Protein AF-A0A2V1MZ78-F1 (afdb_monomer_lite)

Secondary structure (DSSP, 8-state):
---------------------B--------------SSHHHHHHHHHHHHHHHHHHHHHHHHHHTT--HHHHHHHHHHHHTTTTSHHHHHH--TT-BBS-BTTBEEEEEEEEE-TT--EEEEEEEEE--SSHHHHHHHHHHHHHH--SS-TTTTGGGSTTT-SSHHHHHHHHHTTTSS-TTHHHHHHHHHHHTTGGGGGS--PPPPP---------------------------EEEEEEEEEE-TT--EEESS---TT----SEEEGGGTBTSEEEEEEEEE-TT--EEEEEEETTEEEEEEGGGEEEE--

Organism: NCBI:txid2024736

Structure (mmCIF, N/CA/C/O backbone):
data_AF-A0A2V1MZ78-F1
#
_entry.id   AF-A0A2V1MZ78-F1
#
loop_
_atom_site.group_PDB
_atom_site.id
_atom_site.type_symbol
_atom_site.label_atom_id
_atom_site.label_alt_id
_atom_site.label_comp_id
_atom_site.label_asym_id
_atom_site.label_entity_id
_atom_site.label_seq_id
_atom_site.pdbx_PDB_ins_code
_atom_site.Cartn_x
_atom_site.Cartn_y
_atom_site.Cartn_z
_atom_site.occupancy
_atom_site.B_iso_or_equiv
_atom_site.auth_seq_id
_atom_site.auth_comp_id
_atom_site.auth_asym_id
_atom_site.auth_atom_id
_atom_site.pdbx_PDB_model_num
ATOM 1 N N . MET A 1 1 ? -29.112 -6.859 -3.320 1.00 34.44 1 MET A N 1
ATOM 2 C CA . MET A 1 1 ? -30.005 -7.310 -4.404 1.00 34.44 1 MET A CA 1
ATOM 3 C C . MET A 1 1 ? -30.399 -6.093 -5.216 1.00 34.44 1 MET A C 1
ATOM 5 O O . MET A 1 1 ? -30.949 -5.173 -4.636 1.00 34.44 1 MET A O 1
ATOM 9 N N . CYS A 1 2 ? -30.051 -6.062 -6.499 1.00 22.11 2 CYS A N 1
ATOM 10 C CA . CYS A 1 2 ? -30.827 -5.375 -7.531 1.00 22.11 2 CYS A CA 1
ATOM 11 C C . CYS A 1 2 ? -30.343 -5.921 -8.877 1.00 22.11 2 CYS A C 1
ATOM 13 O O . CYS A 1 2 ? -29.327 -5.493 -9.419 1.00 22.11 2 CYS A O 1
ATOM 15 N N . ASN A 1 3 ? -31.037 -6.974 -9.303 1.00 24.59 3 ASN A N 1
ATOM 16 C CA . ASN A 1 3 ? -31.081 -7.464 -10.670 1.00 24.59 3 ASN A CA 1
ATOM 17 C C . ASN A 1 3 ? -32.018 -6.537 -11.449 1.00 24.59 3 ASN A C 1
ATOM 19 O O . ASN A 1 3 ? -33.123 -6.271 -10.982 1.00 24.59 3 ASN A O 1
ATOM 23 N N . SER A 1 4 ? -31.637 -6.160 -12.659 1.00 24.78 4 SER A N 1
ATOM 24 C CA . SER A 1 4 ? -32.594 -5.897 -13.730 1.00 24.78 4 SER A CA 1
ATOM 25 C C . SER A 1 4 ? -32.187 -6.761 -14.922 1.00 24.78 4 SER A C 1
ATOM 27 O O . SER A 1 4 ? -31.096 -6.635 -15.473 1.00 24.78 4 SER A O 1
ATOM 29 N N . LEU A 1 5 ? -33.051 -7.729 -15.225 1.00 27.84 5 LEU A N 1
ATOM 30 C CA . LEU A 1 5 ? -32.973 -8.661 -16.346 1.00 27.84 5 LEU A CA 1
ATOM 31 C C . LEU A 1 5 ? -33.577 -8.012 -17.595 1.00 27.84 5 LEU A C 1
ATOM 33 O O . LEU A 1 5 ? -34.637 -7.402 -17.491 1.00 27.84 5 LEU A O 1
ATOM 37 N N . LEU A 1 6 ? -32.989 -8.271 -18.764 1.00 23.98 6 LEU A N 1
ATOM 38 C CA . LEU A 1 6 ? -33.721 -8.511 -20.014 1.00 23.98 6 LEU A CA 1
ATOM 39 C C . LEU A 1 6 ? -32.990 -9.621 -20.804 1.00 23.98 6 LEU A C 1
ATOM 41 O O . LEU A 1 6 ? -31.761 -9.566 -20.879 1.00 23.98 6 LEU A O 1
ATOM 45 N N . PRO A 1 7 ? -33.689 -10.621 -21.378 1.00 35.44 7 PRO A N 1
ATOM 46 C CA . PRO A 1 7 ? -33.075 -11.694 -22.161 1.00 35.44 7 PRO A CA 1
ATOM 47 C C . PRO A 1 7 ? -33.198 -11.427 -23.669 1.00 35.44 7 PRO A C 1
ATOM 49 O O . PRO 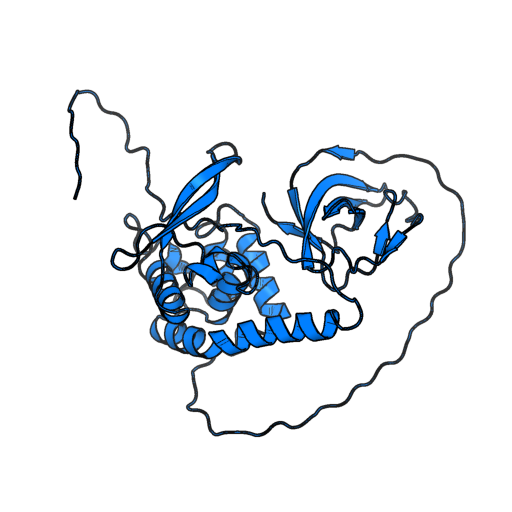A 1 7 ? -34.292 -11.092 -24.111 1.00 35.44 7 PRO A O 1
ATOM 52 N N . ARG A 1 8 ? -32.130 -11.642 -24.455 1.00 32.62 8 ARG A N 1
ATOM 53 C CA . ARG A 1 8 ? -32.191 -12.042 -25.880 1.00 32.62 8 ARG A CA 1
ATOM 54 C C . ARG A 1 8 ? -30.893 -12.750 -26.299 1.00 32.62 8 ARG A C 1
ATOM 56 O O . ARG A 1 8 ? -29.821 -12.166 -26.217 1.00 32.62 8 ARG A O 1
ATOM 63 N N . ASP A 1 9 ? -31.065 -14.018 -26.657 1.00 37.47 9 ASP A N 1
ATOM 64 C CA . ASP A 1 9 ? -30.366 -14.896 -27.605 1.00 37.47 9 ASP A CA 1
ATOM 65 C C . ASP A 1 9 ? -28.947 -14.577 -28.103 1.00 37.47 9 ASP A C 1
ATOM 67 O O . ASP A 1 9 ? -28.637 -13.485 -28.567 1.00 37.47 9 ASP A O 1
ATOM 71 N N . GLY A 1 10 ? -28.145 -15.645 -28.179 1.00 30.98 10 GLY A N 1
ATOM 72 C CA . GLY A 1 10 ? -26.958 -15.723 -29.032 1.00 30.98 10 GLY A CA 1
ATOM 73 C C . GLY A 1 10 ? -25.658 -15.582 -28.255 1.00 30.98 10 GLY A C 1
ATOM 74 O O . GLY A 1 10 ? -25.290 -14.496 -27.823 1.00 30.98 10 GLY A O 1
ATOM 75 N N . GLY A 1 11 ? -24.970 -16.709 -28.065 1.00 38.81 11 GLY A N 1
ATOM 76 C CA . GLY A 1 11 ? -23.774 -16.823 -27.241 1.00 38.81 11 GLY A CA 1
ATOM 77 C C . GLY A 1 11 ? -22.717 -15.752 -27.502 1.00 38.81 11 GLY A C 1
ATOM 78 O O . GLY A 1 11 ? -22.241 -15.585 -28.619 1.00 38.81 11 GLY A O 1
ATOM 79 N N . TYR A 1 12 ? -22.273 -15.118 -26.419 1.00 27.98 12 TYR A N 1
ATOM 80 C CA . TYR A 1 12 ? -20.990 -14.440 -26.359 1.00 27.98 12 TYR A CA 1
ATOM 81 C C . TYR A 1 12 ? -20.280 -14.821 -25.061 1.00 27.98 12 TYR A C 1
ATOM 83 O O . TYR A 1 12 ? -20.823 -14.746 -23.961 1.00 27.98 12 TYR A O 1
ATOM 91 N N . VAL A 1 13 ? -19.052 -15.291 -25.269 1.00 27.97 13 VAL A N 1
ATOM 92 C CA . VAL A 1 13 ? -17.985 -15.614 -24.323 1.00 27.97 13 VAL A CA 1
ATOM 93 C C . VAL A 1 13 ? -18.046 -14.761 -23.055 1.00 27.97 13 VAL A C 1
ATOM 95 O O . VAL A 1 13 ? -18.193 -13.545 -23.134 1.00 27.97 13 VAL A O 1
ATOM 98 N N . LEU A 1 14 ? -17.838 -15.404 -21.901 1.00 25.95 14 LEU A N 1
ATOM 99 C CA . LEU A 1 14 ? -17.694 -14.806 -20.569 1.00 25.95 14 LEU A CA 1
ATOM 100 C C . LEU A 1 14 ? -16.494 -13.823 -20.505 1.00 25.95 14 LEU A C 1
ATOM 102 O O . LEU A 1 14 ? -15.485 -14.056 -19.842 1.00 25.95 14 LEU A O 1
ATOM 106 N N . LYS A 1 15 ? -16.563 -12.692 -21.208 1.00 36.31 15 LYS A N 1
ATOM 107 C CA . LYS A 1 15 ? -15.689 -11.541 -20.996 1.00 36.31 15 LYS A CA 1
ATOM 108 C C . LYS A 1 15 ? -16.332 -10.731 -19.892 1.00 36.31 15 LYS A C 1
ATOM 110 O O . LYS A 1 15 ? -17.267 -10.006 -20.157 1.00 36.31 15 LYS A O 1
ATOM 115 N N . HIS A 1 16 ? -15.883 -10.949 -18.662 1.00 33.50 16 HIS A N 1
ATOM 116 C CA . HIS A 1 16 ? -15.623 -9.937 -17.631 1.00 33.50 16 HIS A CA 1
ATOM 117 C C . HIS A 1 16 ? -15.319 -10.694 -16.334 1.00 33.50 16 HIS A C 1
ATOM 119 O O . HIS A 1 16 ? -16.177 -10.887 -15.473 1.00 33.50 16 HIS A O 1
ATOM 125 N N . LYS A 1 17 ? -14.063 -11.145 -16.200 1.00 35.88 17 LYS A N 1
ATOM 126 C CA . LYS A 1 17 ? -13.507 -11.565 -14.910 1.00 35.88 17 LYS A CA 1
ATOM 127 C C . LYS A 1 17 ? -13.546 -10.334 -14.007 1.00 35.88 17 LYS A C 1
ATOM 129 O O . LYS A 1 17 ? -12.755 -9.412 -14.189 1.00 35.88 17 LYS A O 1
ATOM 134 N N . ARG A 1 18 ? -14.518 -10.259 -13.096 1.00 32.69 18 ARG A N 1
ATOM 135 C CA . ARG A 1 18 ? -14.594 -9.171 -12.117 1.00 32.69 18 ARG A CA 1
ATOM 136 C C . ARG A 1 18 ? -13.396 -9.314 -11.179 1.00 32.69 18 ARG A C 1
ATOM 138 O O . ARG A 1 18 ? -13.409 -10.130 -10.263 1.00 32.69 18 ARG A O 1
ATOM 145 N N . LEU A 1 19 ? -12.327 -8.573 -11.457 1.00 37.81 19 LEU A N 1
ATOM 146 C CA . LEU A 1 19 ? -11.245 -8.360 -10.504 1.00 37.81 19 LEU A CA 1
ATOM 147 C C . LEU A 1 19 ? -11.847 -7.719 -9.250 1.00 37.81 19 LEU A C 1
ATOM 149 O O . LEU A 1 19 ? -12.688 -6.822 -9.348 1.00 37.81 19 LEU A O 1
ATOM 153 N N . VAL A 1 20 ? -11.394 -8.138 -8.068 1.00 36.59 20 VAL A N 1
ATOM 154 C CA . VAL A 1 20 ? -11.435 -7.244 -6.909 1.00 36.59 20 VAL A CA 1
ATOM 155 C C . VAL A 1 20 ? -10.493 -6.102 -7.286 1.00 36.59 20 VAL A C 1
ATOM 157 O O . VAL A 1 20 ? -9.282 -6.234 -7.156 1.00 36.59 20 VAL A O 1
ATOM 160 N N . GLN A 1 21 ? -11.028 -5.041 -7.897 1.00 43.69 21 GLN A N 1
ATOM 161 C CA . GLN A 1 21 ? -10.240 -3.878 -8.293 1.00 43.69 21 GLN A CA 1
ATOM 162 C C . GLN A 1 21 ? -9.786 -3.178 -7.017 1.00 43.69 21 GLN A C 1
ATOM 164 O O . GLN A 1 21 ? -10.521 -2.393 -6.419 1.00 43.69 21 GLN A O 1
ATOM 169 N N . ILE A 1 22 ? -8.579 -3.509 -6.583 1.00 45.88 22 ILE A N 1
ATOM 170 C CA . ILE A 1 22 ? -7.831 -2.696 -5.646 1.00 45.88 22 ILE A CA 1
ATOM 171 C C . ILE A 1 22 ? -7.162 -1.640 -6.510 1.00 45.88 22 ILE A C 1
ATOM 173 O O . ILE A 1 22 ? -6.201 -1.921 -7.221 1.00 45.88 22 ILE A O 1
ATOM 177 N N . CYS A 1 23 ? -7.757 -0.453 -6.547 1.00 41.09 23 CYS A N 1
ATOM 178 C CA . CYS A 1 23 ? -7.152 0.667 -7.249 1.00 41.09 23 CYS A CA 1
ATOM 179 C C . CYS A 1 23 ? -6.407 1.492 -6.214 1.00 41.09 23 CYS A C 1
ATOM 181 O O . CYS A 1 23 ? -7.017 1.940 -5.243 1.00 41.09 23 CYS A O 1
ATOM 183 N N . ALA A 1 24 ? -5.112 1.700 -6.444 1.00 38.69 24 ALA A N 1
ATOM 184 C CA . ALA A 1 24 ? -4.324 2.706 -5.750 1.00 38.69 24 ALA A CA 1
ATOM 185 C C . ALA A 1 24 ? -5.014 4.070 -5.937 1.00 38.69 24 ALA A C 1
ATOM 187 O O . ALA A 1 24 ? -4.916 4.704 -6.990 1.00 38.69 24 ALA A O 1
ATOM 188 N N . ALA A 1 25 ? -5.813 4.478 -4.954 1.00 32.31 25 ALA A N 1
ATOM 189 C CA . ALA A 1 25 ? -6.618 5.686 -5.020 1.00 32.31 25 ALA A CA 1
ATOM 190 C C . ALA A 1 25 ? -5.749 6.887 -4.632 1.00 32.31 25 ALA A C 1
ATOM 192 O O . ALA A 1 25 ? -5.438 7.102 -3.463 1.00 32.31 25 ALA A O 1
ATOM 193 N N . LEU A 1 26 ? -5.360 7.693 -5.619 1.00 34.28 26 LEU A N 1
ATOM 194 C CA . LEU A 1 26 ? -4.697 8.974 -5.390 1.00 34.28 26 LEU A CA 1
ATOM 195 C C . LEU A 1 26 ? -5.739 10.024 -5.011 1.00 34.28 26 LEU A C 1
ATOM 197 O O . LEU A 1 26 ? -6.537 10.433 -5.854 1.00 34.28 26 LEU A O 1
ATOM 201 N N . VAL A 1 27 ? -5.711 10.481 -3.760 1.00 30.27 27 VAL A N 1
ATOM 202 C CA . VAL A 1 27 ? -6.615 11.532 -3.288 1.00 30.27 27 VAL A CA 1
ATOM 203 C C . VAL A 1 27 ? -5.816 12.731 -2.760 1.00 30.27 27 VAL A C 1
ATOM 205 O O . VAL A 1 27 ? -4.982 12.578 -1.867 1.00 30.27 27 VAL A O 1
ATOM 208 N N . PHE A 1 28 ? -6.041 13.901 -3.368 1.00 34.59 28 PHE A N 1
ATOM 209 C CA . PHE A 1 28 ? -5.305 15.158 -3.170 1.00 34.59 28 PHE A CA 1
ATOM 210 C C . PHE A 1 28 ? -5.714 15.881 -1.875 1.00 34.59 28 PHE A C 1
ATOM 212 O O . PHE A 1 28 ? -6.885 15.898 -1.518 1.00 34.59 28 PHE A O 1
ATOM 219 N N . GLY A 1 29 ? -4.765 16.542 -1.207 1.00 26.98 29 GLY A N 1
ATOM 220 C CA . GLY A 1 29 ? -5.031 17.453 -0.089 1.00 26.98 29 GLY A CA 1
ATOM 221 C C . GLY A 1 29 ? -4.276 18.769 -0.268 1.00 26.98 29 GLY A C 1
ATOM 222 O O . GLY A 1 29 ? -3.094 18.761 -0.597 1.00 26.98 29 GLY A O 1
ATOM 223 N N . PHE A 1 30 ? -4.969 19.888 -0.066 1.00 29.45 30 PHE A N 1
ATOM 224 C CA . PHE A 1 30 ? -4.428 21.249 -0.111 1.00 29.45 30 PHE A CA 1
ATOM 225 C C . PHE A 1 30 ? -3.941 21.644 1.294 1.00 29.45 30 PHE A C 1
ATOM 227 O O . PHE A 1 30 ? -4.697 21.479 2.251 1.00 29.45 30 PHE A O 1
ATOM 234 N N . VAL A 1 31 ? -2.721 22.173 1.446 1.00 37.78 31 VAL A N 1
ATOM 235 C CA . VAL A 1 31 ? -2.261 22.791 2.708 1.00 37.78 31 VAL A CA 1
ATOM 236 C C . VAL A 1 31 ? -1.492 24.077 2.400 1.00 37.78 31 VAL A C 1
ATOM 238 O O . VAL A 1 31 ? -0.601 24.092 1.555 1.00 37.78 31 VAL A O 1
ATOM 241 N N . GLY A 1 32 ? -1.895 25.159 3.072 1.00 30.45 32 GLY A N 1
ATOM 242 C CA . GLY A 1 32 ? -1.360 26.511 2.927 1.00 30.45 32 GLY A CA 1
ATOM 243 C C . GLY A 1 32 ? 0.063 26.689 3.464 1.00 30.45 32 GLY A C 1
ATOM 244 O O . GLY A 1 32 ? 0.550 25.921 4.291 1.00 30.45 32 GLY A O 1
ATOM 245 N N . ALA A 1 33 ? 0.722 27.728 2.954 1.00 41.31 33 ALA A N 1
ATOM 246 C CA . ALA A 1 33 ? 2.123 28.045 3.196 1.00 41.31 33 ALA A CA 1
ATOM 247 C C . ALA A 1 33 ? 2.387 28.589 4.613 1.00 41.31 33 ALA A C 1
ATOM 249 O O . ALA A 1 33 ? 1.709 29.510 5.065 1.00 41.31 33 ALA A O 1
ATOM 250 N N . GLY A 1 34 ? 3.435 28.078 5.270 1.00 34.03 34 GLY A N 1
ATOM 251 C CA . GLY A 1 34 ? 3.971 28.633 6.513 1.00 34.03 34 GLY A CA 1
ATOM 252 C C . GLY A 1 34 ? 5.300 27.998 6.951 1.00 34.03 34 GLY A C 1
ATOM 253 O O . GLY A 1 34 ? 5.334 26.830 7.314 1.00 34.03 34 GLY A O 1
ATOM 254 N N . SER A 1 35 ? 6.359 28.817 6.930 1.00 33.25 35 SER A N 1
ATOM 255 C CA . SER A 1 35 ? 7.654 28.741 7.641 1.00 33.25 35 SER A CA 1
ATOM 256 C C . SER A 1 35 ? 8.513 27.462 7.548 1.00 33.25 35 SER A C 1
ATOM 258 O O . SER A 1 35 ? 8.344 26.492 8.282 1.00 33.25 35 SER A O 1
ATOM 260 N N . PHE A 1 36 ? 9.556 27.530 6.711 1.00 46.59 36 PHE A N 1
ATOM 261 C CA . PHE A 1 36 ? 10.567 26.489 6.509 1.00 46.59 36 PHE A CA 1
ATOM 262 C C . PHE A 1 36 ? 11.782 26.692 7.419 1.00 46.59 36 PHE A C 1
ATOM 264 O O . PHE A 1 36 ? 12.644 27.478 7.070 1.00 46.59 36 PHE A O 1
ATOM 271 N N . PHE A 1 37 ? 11.869 25.969 8.537 1.00 39.41 37 PHE A N 1
ATOM 272 C CA . PHE A 1 37 ? 13.121 25.468 9.142 1.00 39.41 37 PHE A CA 1
ATOM 273 C C . PHE A 1 37 ? 12.748 24.437 10.231 1.00 39.41 37 PHE A C 1
ATOM 275 O O . PHE A 1 37 ? 12.838 24.720 11.418 1.00 39.41 37 PHE A O 1
ATOM 282 N N . ASN A 1 38 ? 12.226 23.264 9.828 1.00 39.38 38 ASN A N 1
ATOM 283 C CA . ASN A 1 38 ? 12.110 22.044 10.671 1.00 39.38 38 ASN A CA 1
ATOM 284 C C . ASN A 1 38 ? 11.664 20.766 9.906 1.00 39.38 38 ASN A C 1
ATOM 286 O O . ASN A 1 38 ? 11.279 19.764 10.504 1.00 39.38 38 ASN A O 1
ATOM 290 N N . GLN A 1 39 ? 11.670 20.775 8.568 1.00 41.81 39 GLN A N 1
ATOM 291 C CA . GLN A 1 39 ? 10.856 19.834 7.786 1.00 41.81 39 GLN A CA 1
ATOM 292 C C . GLN A 1 39 ? 11.443 18.421 7.618 1.00 41.81 39 GLN A C 1
ATOM 294 O O . GLN A 1 39 ? 10.676 17.468 7.528 1.00 41.81 39 GLN A O 1
ATOM 299 N N . THR A 1 40 ? 12.767 18.245 7.621 1.00 42.59 40 THR A N 1
ATOM 300 C CA . THR A 1 40 ? 13.392 16.917 7.452 1.00 42.59 40 THR A CA 1
ATOM 301 C C . THR A 1 40 ? 13.238 16.030 8.685 1.00 42.59 40 THR A C 1
ATOM 303 O O . THR A 1 40 ? 12.760 14.911 8.556 1.00 42.59 40 THR A O 1
ATOM 306 N N . ALA A 1 41 ? 13.529 16.544 9.885 1.00 37.88 41 ALA A N 1
ATOM 307 C CA . ALA A 1 41 ? 13.324 15.791 11.128 1.00 37.88 41 ALA A CA 1
ATOM 308 C C . ALA A 1 41 ? 11.840 15.451 11.360 1.00 37.88 41 ALA A C 1
ATOM 310 O O . ALA A 1 41 ? 11.505 14.382 11.866 1.00 37.88 41 ALA A O 1
ATOM 311 N N . ARG A 1 42 ? 10.936 16.348 10.945 1.00 42.31 42 ARG A N 1
ATOM 312 C CA . ARG A 1 42 ? 9.493 16.124 11.034 1.00 42.31 42 ARG A CA 1
ATOM 313 C C . ARG A 1 42 ? 9.013 15.039 10.060 1.00 42.31 42 ARG A C 1
ATOM 315 O O . ARG A 1 42 ? 8.206 14.207 10.459 1.00 42.31 42 ARG A O 1
ATOM 322 N N . ALA A 1 43 ? 9.506 15.013 8.821 1.00 47.19 43 ALA A N 1
ATOM 323 C CA . ALA A 1 43 ? 9.125 13.993 7.842 1.00 47.19 43 ALA A CA 1
ATOM 324 C C . ALA A 1 43 ? 9.517 12.579 8.305 1.00 47.19 43 ALA A C 1
ATOM 326 O O . ALA A 1 43 ? 8.669 11.688 8.281 1.00 47.19 43 ALA A O 1
ATOM 327 N N . ASP A 1 44 ? 10.745 12.408 8.808 1.00 54.19 44 ASP A N 1
ATOM 328 C CA . ASP A 1 44 ? 11.207 11.135 9.380 1.00 54.19 44 ASP A CA 1
ATOM 329 C C . ASP A 1 44 ? 10.328 10.725 10.580 1.00 54.19 44 ASP A C 1
ATOM 331 O O . ASP A 1 44 ? 9.873 9.583 10.671 1.00 54.19 44 ASP A O 1
ATOM 335 N N . SER A 1 45 ? 9.954 11.689 11.433 1.00 67.81 45 SER A N 1
ATOM 336 C CA . SER A 1 45 ? 9.056 11.439 12.570 1.00 67.81 45 SER A CA 1
ATOM 337 C C . SER A 1 45 ? 7.628 11.038 12.168 1.00 67.81 45 SER A C 1
ATOM 339 O O . SER A 1 45 ? 7.005 10.229 12.852 1.00 67.81 45 SER A O 1
ATOM 341 N N . GLU A 1 46 ? 7.088 11.556 11.058 1.00 70.44 46 GLU A N 1
ATOM 342 C CA . GLU A 1 46 ? 5.738 11.214 10.581 1.00 70.44 46 GLU A CA 1
ATOM 343 C C . GLU A 1 46 ? 5.684 9.786 10.015 1.00 70.44 46 GLU A C 1
ATOM 345 O O . GLU A 1 46 ? 4.703 9.065 10.215 1.00 70.44 46 GLU A O 1
ATOM 350 N N . GLN A 1 47 ? 6.758 9.349 9.358 1.00 79.81 47 GLN A N 1
ATOM 351 C CA . GLN A 1 47 ? 6.886 8.000 8.803 1.00 79.81 47 GLN A CA 1
ATOM 352 C C . GLN A 1 47 ? 7.061 6.961 9.912 1.00 79.81 47 GLN A C 1
ATOM 354 O O . GLN A 1 47 ? 6.377 5.934 9.922 1.00 79.81 47 GLN A O 1
ATOM 359 N N . GLU A 1 48 ? 7.920 7.253 10.892 1.00 78.62 48 GLU A N 1
ATOM 360 C CA . GLU A 1 48 ? 8.059 6.433 12.094 1.00 78.62 48 GLU A CA 1
ATOM 361 C C . GLU A 1 48 ? 6.755 6.381 12.892 1.00 78.62 48 GLU A C 1
ATOM 363 O O . GLU A 1 48 ? 6.358 5.303 13.335 1.00 78.62 48 GLU A O 1
ATOM 368 N N . ALA A 1 49 ? 6.037 7.502 13.016 1.00 82.06 49 ALA A N 1
ATOM 369 C CA . ALA A 1 49 ? 4.734 7.539 13.670 1.00 82.06 49 ALA A CA 1
ATOM 370 C C . ALA A 1 49 ? 3.699 6.674 12.937 1.00 82.06 49 ALA A C 1
ATOM 372 O O . ALA A 1 49 ? 2.954 5.937 13.584 1.00 82.06 49 ALA A O 1
ATOM 373 N N . PHE A 1 50 ? 3.663 6.713 11.600 1.00 88.19 50 PHE A N 1
ATOM 374 C CA . PHE A 1 50 ? 2.784 5.856 10.803 1.00 88.19 50 PHE A CA 1
ATOM 375 C C . PHE A 1 50 ? 3.095 4.370 11.021 1.00 88.19 50 PHE A C 1
ATOM 377 O O . PHE A 1 50 ? 2.194 3.589 11.343 1.00 88.19 50 PHE A O 1
ATOM 384 N N . ILE A 1 51 ? 4.372 3.987 10.902 1.00 90.00 51 ILE A N 1
ATOM 385 C CA . ILE A 1 51 ? 4.815 2.605 11.113 1.00 90.00 51 ILE A CA 1
ATOM 386 C C . ILE A 1 51 ? 4.490 2.173 12.541 1.00 90.00 51 ILE A C 1
ATOM 388 O O . ILE A 1 51 ? 3.888 1.120 12.730 1.00 90.00 51 ILE A O 1
ATOM 392 N N . SER A 1 52 ? 4.832 2.981 13.544 1.00 90.25 52 SER A N 1
ATOM 393 C CA . SER A 1 52 ? 4.579 2.695 14.959 1.00 90.25 52 SER A CA 1
ATOM 394 C C . SER A 1 52 ? 3.089 2.474 15.231 1.00 90.25 52 SER A C 1
ATOM 396 O O . SER A 1 52 ? 2.701 1.436 15.773 1.00 90.25 52 SER A O 1
ATOM 398 N N . LYS A 1 53 ? 2.233 3.381 14.741 1.00 93.25 53 LYS A N 1
ATOM 399 C CA . LYS A 1 53 ? 0.774 3.309 14.891 1.00 93.25 53 LYS A CA 1
ATOM 400 C C . LYS A 1 53 ? 0.184 2.012 14.335 1.00 93.25 53 LYS A C 1
ATOM 402 O O . LYS A 1 53 ? -0.745 1.469 14.928 1.00 93.25 53 LYS A O 1
ATOM 407 N N . LEU A 1 54 ? 0.680 1.531 13.193 1.00 96.69 54 LEU A N 1
ATOM 408 C CA . LEU A 1 54 ? 0.123 0.352 12.522 1.00 96.69 54 LEU A CA 1
ATOM 409 C C . LEU A 1 54 ? 0.880 -0.952 12.816 1.00 96.69 54 LEU A C 1
ATOM 411 O O . LEU A 1 54 ? 0.368 -2.020 12.492 1.00 96.69 54 LEU A O 1
ATOM 415 N N . SER A 1 55 ? 2.055 -0.906 13.453 1.00 96.12 55 SER A N 1
ATOM 416 C CA . SER A 1 55 ? 2.922 -2.082 13.645 1.00 96.12 55 SER A CA 1
ATOM 417 C C . SER A 1 55 ? 2.215 -3.213 14.383 1.00 96.12 55 SER A C 1
ATOM 419 O O . SER A 1 55 ? 2.185 -4.335 13.884 1.00 96.12 55 SER A O 1
ATOM 421 N N . ARG A 1 56 ? 1.594 -2.913 15.531 1.00 95.44 56 ARG A N 1
ATOM 422 C CA . ARG A 1 56 ? 0.883 -3.910 16.339 1.00 95.44 56 ARG A CA 1
ATOM 423 C C . ARG A 1 56 ? -0.280 -4.574 15.584 1.00 95.44 56 ARG A C 1
ATOM 425 O O . ARG A 1 56 ? -0.248 -5.796 15.458 1.00 95.44 56 ARG A O 1
ATOM 432 N N . PRO A 1 57 ? -1.274 -3.837 15.043 1.00 96.81 57 PRO A N 1
ATOM 433 C CA . PRO A 1 57 ? -2.374 -4.479 14.325 1.00 96.81 57 PRO A CA 1
ATOM 434 C C . PRO A 1 57 ? -1.904 -5.218 13.064 1.00 96.81 57 PRO A C 1
ATOM 436 O O . PRO A 1 57 ? -2.443 -6.278 12.758 1.00 96.81 57 PRO A O 1
ATOM 439 N N . VAL A 1 58 ? -0.883 -4.719 12.352 1.00 98.31 58 VAL A N 1
ATOM 440 C CA . VAL A 1 58 ? -0.294 -5.442 11.211 1.00 98.31 58 VAL A CA 1
ATOM 441 C C . VAL A 1 58 ? 0.327 -6.765 11.664 1.00 98.31 58 VAL A C 1
ATOM 443 O O . VAL A 1 58 ? 0.033 -7.803 11.071 1.00 98.31 58 VAL A O 1
ATOM 446 N N . GLN A 1 59 ? 1.146 -6.762 12.718 1.00 97.38 59 GLN A N 1
ATOM 447 C CA . GLN A 1 59 ? 1.771 -7.976 13.253 1.00 97.38 59 GLN A CA 1
ATOM 448 C C . GLN A 1 59 ? 0.726 -8.999 13.712 1.00 97.38 59 GLN A C 1
ATOM 450 O O . GLN A 1 59 ? 0.779 -10.153 13.291 1.00 97.38 59 GLN A O 1
ATOM 455 N N . GLU A 1 60 ? -0.244 -8.584 14.529 1.00 95.62 60 GLU A N 1
ATOM 456 C CA . GLU A 1 60 ? -1.273 -9.477 15.078 1.00 95.62 60 GLU A CA 1
ATOM 457 C C . GLU A 1 60 ? -2.102 -10.144 13.967 1.00 95.62 60 GLU A C 1
ATOM 459 O O . GLU A 1 60 ? -2.304 -11.360 13.981 1.00 95.62 60 GLU A O 1
ATOM 464 N N . VAL A 1 61 ? -2.544 -9.366 12.972 1.00 97.62 61 VAL A N 1
ATOM 465 C CA . VAL A 1 61 ? -3.346 -9.880 11.853 1.00 97.62 61 VAL A CA 1
ATOM 466 C C . VAL A 1 61 ? -2.519 -10.793 10.954 1.00 97.62 61 VAL A C 1
ATOM 468 O O . VAL A 1 61 ? -2.932 -11.914 10.664 1.00 97.62 61 VAL A O 1
ATOM 471 N N . THR A 1 62 ? -1.334 -10.354 10.526 1.00 97.31 62 THR A N 1
ATOM 472 C CA . THR A 1 62 ? -0.529 -11.136 9.574 1.00 97.31 62 THR A CA 1
ATOM 473 C C . THR A 1 62 ? 0.016 -12.424 10.176 1.00 97.31 62 THR A C 1
ATOM 475 O O . THR A 1 62 ? 0.137 -13.421 9.469 1.00 97.31 62 THR A O 1
ATOM 478 N N . GLN A 1 63 ? 0.290 -12.461 11.481 1.00 95.00 63 GLN A N 1
ATOM 479 C CA . GLN A 1 63 ? 0.672 -13.702 12.154 1.00 95.00 63 GLN A CA 1
ATOM 480 C C . GLN A 1 63 ? -0.481 -14.697 12.223 1.00 95.00 63 GLN A C 1
ATOM 482 O O . GLN A 1 63 ? -0.283 -15.876 11.922 1.00 95.00 63 GLN A O 1
ATOM 487 N N . LYS A 1 64 ? -1.681 -14.227 12.579 1.00 96.06 64 LYS A N 1
ATOM 488 C CA . LYS A 1 64 ? -2.882 -15.066 12.605 1.00 96.06 64 LYS A CA 1
ATOM 489 C C . LYS A 1 64 ? -3.185 -15.654 11.226 1.00 96.06 64 LYS A C 1
ATOM 491 O O . LYS A 1 64 ? -3.494 -16.836 11.126 1.00 96.06 64 LYS A O 1
ATOM 496 N N . ASP A 1 65 ? -3.031 -14.843 10.186 1.00 95.69 65 ASP A N 1
ATOM 497 C CA . ASP A 1 65 ? -3.431 -15.193 8.824 1.00 95.69 65 ASP A CA 1
ATOM 498 C C . ASP A 1 65 ? -2.276 -15.759 7.971 1.00 95.69 65 ASP A C 1
ATOM 500 O O . ASP A 1 65 ? -2.444 -15.950 6.773 1.00 95.69 65 ASP A O 1
ATOM 504 N N . GLN A 1 66 ? -1.107 -16.056 8.557 1.00 96.00 66 GLN A N 1
ATOM 505 C CA . GLN A 1 66 ? 0.068 -16.597 7.846 1.00 96.00 66 GLN A CA 1
ATOM 506 C C . GLN A 1 66 ? 0.494 -15.737 6.635 1.00 96.00 66 GLN A C 1
ATOM 508 O O . GLN A 1 66 ? 0.686 -16.217 5.518 1.00 96.00 66 GLN A O 1
ATOM 513 N N . LEU A 1 67 ? 0.658 -14.435 6.871 1.00 97.75 67 LEU A N 1
ATOM 514 C CA . LEU A 1 67 ? 1.1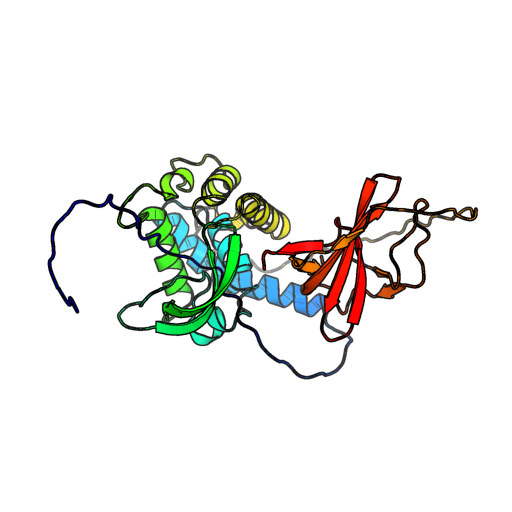41 -13.434 5.915 1.00 97.75 67 LEU A CA 1
ATOM 515 C C . LEU A 1 67 ? 2.396 -12.721 6.452 1.00 97.75 67 LEU A C 1
ATOM 517 O O . LEU A 1 67 ? 2.738 -12.812 7.637 1.00 97.75 67 LEU A O 1
ATOM 521 N N . TYR A 1 68 ? 3.090 -11.992 5.578 1.00 98.12 68 TYR A N 1
ATOM 522 C CA . TYR A 1 68 ? 4.223 -11.137 5.942 1.00 98.12 68 TYR A CA 1
ATOM 523 C C . TYR A 1 68 ? 3.738 -9.753 6.401 1.00 98.12 68 TYR A C 1
ATOM 525 O O . TYR A 1 68 ? 3.142 -8.999 5.627 1.00 98.12 68 TYR A O 1
ATOM 533 N N . GLY A 1 69 ? 4.020 -9.408 7.660 1.00 98.25 69 GLY A N 1
ATOM 534 C CA . GLY A 1 69 ? 3.747 -8.089 8.234 1.00 98.25 69 GLY A CA 1
ATOM 535 C C . GLY A 1 69 ? 4.540 -6.989 7.534 1.00 98.25 69 GLY A C 1
ATOM 536 O O . GLY A 1 69 ? 4.025 -5.893 7.316 1.00 98.25 69 GLY A O 1
ATOM 537 N N . SER A 1 70 ? 5.763 -7.305 7.102 1.00 98.12 70 SER A N 1
ATOM 538 C CA . SER A 1 70 ? 6.603 -6.405 6.311 1.00 98.12 70 SER A CA 1
ATOM 539 C C . SER A 1 70 ? 5.945 -6.009 4.986 1.00 98.12 70 SER A C 1
ATOM 541 O O . SER A 1 70 ? 5.875 -4.822 4.664 1.00 98.12 70 SER A O 1
ATOM 543 N N . VAL A 1 71 ? 5.396 -6.985 4.256 1.00 97.38 71 VAL A N 1
ATOM 544 C CA . VAL A 1 71 ? 4.678 -6.772 2.989 1.00 97.38 71 VAL A CA 1
ATOM 545 C C . VAL A 1 71 ? 3.417 -5.949 3.213 1.00 97.38 71 VAL A C 1
ATOM 547 O O . VAL A 1 71 ? 3.227 -4.944 2.535 1.00 97.38 71 VAL A O 1
ATOM 550 N N . MET A 1 72 ? 2.591 -6.305 4.199 1.00 98.44 72 MET A N 1
ATOM 551 C CA . MET A 1 72 ? 1.342 -5.586 4.463 1.00 98.44 72 MET A CA 1
ATOM 552 C C . MET A 1 72 ? 1.577 -4.129 4.890 1.00 98.44 72 MET A C 1
ATOM 554 O O . MET A 1 72 ? 0.874 -3.234 4.421 1.00 98.44 72 MET A O 1
ATOM 558 N N . MET A 1 73 ? 2.585 -3.862 5.731 1.00 98.12 73 MET A N 1
ATOM 559 C CA . MET A 1 73 ? 2.966 -2.491 6.091 1.00 98.12 73 MET A CA 1
ATOM 560 C C . MET A 1 73 ? 3.465 -1.713 4.868 1.00 98.12 73 MET A C 1
ATOM 562 O O . MET A 1 73 ? 3.071 -0.567 4.670 1.00 98.12 73 MET A O 1
ATOM 566 N N . ALA A 1 74 ? 4.295 -2.329 4.021 1.00 91.75 74 ALA A N 1
ATOM 567 C CA . ALA A 1 74 ? 4.778 -1.692 2.799 1.00 91.75 74 ALA A CA 1
ATOM 568 C C . ALA A 1 74 ? 3.639 -1.369 1.820 1.00 91.75 74 ALA A C 1
ATOM 570 O O . ALA A 1 74 ? 3.626 -0.281 1.248 1.00 91.75 74 ALA A O 1
ATOM 571 N N . GLN A 1 75 ? 2.650 -2.257 1.677 1.00 94.81 75 GLN A N 1
ATOM 572 C CA . GLN A 1 75 ? 1.431 -1.960 0.923 1.00 94.81 75 GLN A CA 1
ATOM 573 C C . GLN A 1 75 ? 0.690 -0.771 1.539 1.00 94.81 75 GLN A C 1
ATOM 575 O O . GLN A 1 75 ? 0.433 0.199 0.839 1.00 94.81 75 GLN A O 1
ATOM 580 N N . ALA A 1 76 ? 0.427 -0.774 2.849 1.00 94.25 76 ALA A N 1
ATOM 581 C CA . ALA A 1 76 ? -0.248 0.347 3.504 1.00 94.25 76 ALA A CA 1
ATOM 582 C C . ALA A 1 76 ? 0.491 1.681 3.287 1.00 94.25 76 ALA A C 1
ATOM 584 O O . ALA A 1 76 ? -0.147 2.699 3.029 1.00 94.25 76 ALA A O 1
ATOM 585 N N . ILE A 1 77 ? 1.827 1.689 3.338 1.00 86.62 77 ILE A N 1
ATOM 586 C CA . ILE A 1 77 ? 2.652 2.872 3.053 1.00 86.62 77 ILE A CA 1
ATOM 587 C C . ILE A 1 77 ? 2.426 3.372 1.620 1.00 86.62 77 ILE A C 1
ATOM 589 O O . ILE A 1 77 ? 2.146 4.558 1.428 1.00 86.62 77 ILE A O 1
ATOM 593 N N . LEU A 1 78 ? 2.546 2.478 0.634 1.00 82.12 78 LEU A N 1
ATOM 594 C CA . LEU A 1 78 ? 2.463 2.813 -0.789 1.00 82.12 78 LEU A CA 1
ATOM 595 C C . LEU A 1 78 ? 1.050 3.244 -1.199 1.00 82.12 78 LEU A C 1
ATOM 597 O O . LEU A 1 78 ? 0.895 4.249 -1.886 1.00 82.12 78 LEU A O 1
ATOM 601 N N . GLU A 1 79 ? 0.030 2.510 -0.757 1.00 83.44 79 GLU A N 1
ATOM 602 C CA . GLU A 1 79 ? -1.363 2.716 -1.167 1.00 83.44 79 GLU A CA 1
ATOM 603 C C . GLU A 1 79 ? -2.011 3.937 -0.496 1.00 83.44 79 GLU A C 1
ATOM 605 O O . GLU A 1 79 ? -2.956 4.510 -1.034 1.00 83.44 79 GLU A O 1
ATOM 610 N N . SER A 1 80 ? -1.522 4.353 0.679 1.00 84.31 80 SER A N 1
ATOM 611 C CA . SER A 1 80 ? -2.104 5.469 1.441 1.00 84.31 80 SER A CA 1
ATOM 612 C C . SER A 1 80 ? -1.245 6.730 1.477 1.00 84.31 80 SER A C 1
ATOM 614 O O . SER A 1 80 ? -1.630 7.713 2.119 1.00 84.31 80 SER A O 1
ATOM 616 N N . SER A 1 81 ? -0.079 6.708 0.825 1.00 81.56 81 SER A N 1
ATOM 617 C CA . SER A 1 81 ? 0.942 7.754 0.931 1.00 81.56 81 SER A CA 1
ATOM 618 C C . SER A 1 81 ? 1.262 8.066 2.395 1.00 81.56 81 SER A C 1
ATOM 620 O O . SER A 1 81 ? 1.055 9.193 2.848 1.00 81.56 81 SER A O 1
ATOM 622 N N . TRP A 1 82 ? 1.700 7.064 3.165 1.00 86.44 82 TRP A N 1
ATOM 623 C CA . TRP A 1 82 ? 1.959 7.214 4.611 1.00 86.44 82 TRP A CA 1
ATOM 624 C C . TRP A 1 82 ? 0.727 7.662 5.421 1.00 86.44 82 TRP A C 1
ATOM 626 O O . TRP A 1 82 ? 0.826 8.416 6.386 1.00 86.44 82 TRP A O 1
ATOM 636 N N . GLY A 1 83 ? -0.470 7.245 5.007 1.00 83.81 83 GLY A N 1
ATOM 637 C CA . GLY A 1 83 ? -1.740 7.619 5.634 1.00 83.81 83 GLY A CA 1
ATOM 638 C C . GLY A 1 83 ? -2.220 9.031 5.303 1.00 83.81 83 GLY A C 1
ATOM 639 O O . GLY A 1 83 ? -3.264 9.452 5.810 1.00 83.81 83 GLY A O 1
ATOM 640 N N . SER A 1 84 ? -1.497 9.768 4.458 1.00 83.69 84 SER A N 1
ATOM 641 C CA . SER A 1 84 ? -1.830 11.150 4.118 1.00 83.69 84 SER A CA 1
ATOM 642 C C . SER A 1 84 ? -2.927 11.280 3.056 1.00 83.69 84 SER A C 1
ATOM 644 O O . SER A 1 84 ? -3.511 12.366 2.952 1.00 83.69 84 SER A O 1
ATOM 646 N N . SER A 1 85 ? -3.242 10.206 2.318 1.00 82.94 85 SER A N 1
ATOM 647 C CA . SER A 1 85 ? -4.309 10.211 1.313 1.00 82.94 85 SER A CA 1
ATOM 648 C C . SER A 1 85 ? -5.657 10.589 1.935 1.00 82.94 85 SER A C 1
ATOM 650 O O . SER A 1 85 ? -5.971 10.226 3.073 1.00 82.94 85 SER A O 1
ATOM 652 N N . GLN A 1 86 ? -6.490 11.311 1.189 1.00 82.69 86 GLN A N 1
ATOM 653 C CA . GLN A 1 86 ? -7.839 11.626 1.663 1.00 82.69 86 GLN A CA 1
ATOM 654 C C . GLN A 1 86 ? -8.687 10.347 1.850 1.00 82.69 86 GLN A C 1
ATOM 656 O O . GLN A 1 86 ? -9.458 10.286 2.804 1.00 82.69 86 GLN A O 1
ATOM 661 N N . LEU A 1 87 ? -8.462 9.273 1.076 1.00 88.94 87 LEU A N 1
ATOM 662 C CA . LEU A 1 87 ? -9.124 7.982 1.313 1.00 88.94 87 LEU A CA 1
ATOM 663 C C . LEU A 1 87 ? -8.760 7.374 2.683 1.00 88.94 87 LEU A C 1
ATOM 665 O O . LEU A 1 87 ? -9.645 6.947 3.429 1.00 88.94 87 LEU A O 1
ATOM 669 N N . SER A 1 88 ? -7.480 7.363 3.063 1.00 89.44 88 SER A N 1
ATOM 670 C CA . SER A 1 88 ? -7.067 6.861 4.381 1.00 89.44 88 SER A CA 1
ATOM 671 C C . SER A 1 88 ? -7.565 7.747 5.524 1.00 89.44 88 SER A C 1
ATOM 673 O O . SER A 1 88 ? -7.950 7.218 6.565 1.00 89.44 88 SER A O 1
ATOM 675 N N . LYS A 1 89 ? -7.621 9.071 5.330 1.00 90.31 89 LYS A N 1
ATOM 676 C CA . LYS A 1 89 ? -8.113 10.027 6.338 1.00 90.31 89 LYS A CA 1
ATOM 677 C C . LYS A 1 89 ? -9.625 9.950 6.556 1.00 90.31 89 LYS A C 1
ATOM 679 O O . LYS A 1 89 ? -10.069 9.941 7.699 1.00 90.31 89 LYS A O 1
ATOM 684 N N . GLU A 1 90 ? -10.416 9.882 5.488 1.00 91.31 90 GLU A N 1
ATOM 685 C CA . GLU A 1 90 ? -11.884 9.922 5.577 1.00 91.31 90 GLU A CA 1
ATOM 686 C C . GLU A 1 90 ? -12.520 8.549 5.805 1.00 91.31 90 GLU A C 1
ATOM 688 O O . GLU A 1 90 ? -13.622 8.446 6.356 1.00 91.31 90 GLU A O 1
ATOM 693 N N . ALA A 1 91 ? -11.846 7.486 5.361 1.00 95.00 91 ALA A N 1
ATOM 694 C CA . ALA A 1 91 ? -12.429 6.152 5.302 1.00 95.00 91 ALA A CA 1
ATOM 695 C C . ALA A 1 91 ? -11.623 5.081 6.044 1.00 95.00 91 ALA A C 1
ATOM 697 O O . ALA A 1 91 ? -12.013 3.915 6.002 1.00 95.00 91 ALA A O 1
ATOM 698 N N . ASN A 1 92 ? -10.506 5.437 6.696 1.00 98.00 92 ASN A N 1
ATOM 699 C CA . ASN A 1 92 ? -9.547 4.482 7.266 1.00 98.00 92 ASN A CA 1
ATOM 700 C C . ASN A 1 92 ? -9.137 3.384 6.270 1.00 98.00 92 ASN A C 1
ATOM 702 O O . ASN A 1 92 ? -8.837 2.265 6.672 1.00 98.00 92 ASN A O 1
ATOM 706 N N . ASN A 1 93 ? -9.164 3.669 4.969 1.00 95.88 93 ASN A N 1
ATOM 707 C CA . ASN A 1 93 ? -8.874 2.695 3.926 1.00 95.88 93 ASN A CA 1
ATOM 708 C C . ASN A 1 93 ? -7.445 2.910 3.429 1.00 95.88 93 ASN A C 1
ATOM 710 O O . ASN A 1 93 ? -7.191 3.736 2.559 1.00 95.88 93 ASN A O 1
ATOM 714 N N . TYR A 1 94 ? -6.512 2.177 4.036 1.00 95.38 94 TYR A N 1
ATOM 715 C CA . TYR A 1 94 ? -5.077 2.301 3.765 1.00 95.38 94 TYR A CA 1
ATOM 716 C C . TYR A 1 94 ? -4.611 1.481 2.557 1.00 95.38 94 TYR A C 1
ATOM 718 O O . TYR A 1 94 ? -3.424 1.483 2.265 1.00 95.38 94 TYR A O 1
ATOM 726 N N . PHE A 1 95 ? -5.520 0.773 1.878 1.00 95.06 95 PHE A N 1
ATOM 727 C CA . PHE A 1 95 ? -5.186 -0.210 0.842 1.00 95.06 95 PHE A CA 1
ATOM 728 C C . PHE A 1 95 ? -5.919 0.025 -0.485 1.00 95.06 95 PHE A C 1
ATOM 730 O O . PHE A 1 95 ? -5.825 -0.818 -1.369 1.00 95.06 95 PHE A O 1
ATOM 737 N N . GLY A 1 96 ? -6.700 1.104 -0.620 1.00 90.62 96 GLY A N 1
ATOM 738 C CA . GLY A 1 96 ? -7.438 1.396 -1.856 1.00 90.62 96 GLY A CA 1
ATOM 739 C C . GLY A 1 96 ? -8.554 0.391 -2.184 1.00 90.62 96 GLY A C 1
ATOM 740 O O . GLY A 1 96 ? -8.913 0.209 -3.348 1.00 90.62 96 GLY A O 1
ATOM 741 N N . ILE A 1 97 ? -9.112 -0.304 -1.184 1.00 91.00 97 ILE A N 1
ATOM 742 C CA . ILE A 1 97 ? -10.072 -1.392 -1.435 1.00 91.00 97 ILE A CA 1
ATOM 743 C C . ILE A 1 97 ? -11.440 -0.813 -1.816 1.00 91.00 97 ILE A C 1
ATOM 745 O O . ILE A 1 97 ? -12.070 -0.092 -1.034 1.00 91.00 97 ILE A O 1
ATOM 749 N N . LYS A 1 98 ? -11.926 -1.165 -3.009 1.00 89.19 98 LYS A N 1
ATOM 750 C CA . LYS A 1 98 ? -13.246 -0.764 -3.510 1.00 89.19 98 LYS A CA 1
ATOM 751 C C . LYS A 1 98 ? -14.407 -1.539 -2.878 1.00 89.19 98 LYS A C 1
ATOM 753 O O . LYS A 1 98 ? -14.252 -2.665 -2.402 1.00 89.19 98 LYS A O 1
ATOM 758 N N . GLY A 1 99 ? -15.594 -0.939 -2.938 1.00 92.56 99 GLY A N 1
ATOM 759 C CA . GLY A 1 99 ? -16.865 -1.521 -2.504 1.00 92.56 99 GLY A CA 1
ATOM 760 C C . GLY A 1 99 ? -17.373 -0.953 -1.181 1.00 92.56 99 GLY A C 1
ATOM 761 O O . GLY A 1 99 ? -17.075 0.184 -0.829 1.00 92.56 99 GLY A O 1
ATOM 762 N N . ASP A 1 100 ? -18.137 -1.764 -0.453 1.00 95.06 100 ASP A N 1
ATOM 763 C CA . ASP A 1 100 ? -18.745 -1.405 0.828 1.00 95.06 100 ASP A CA 1
ATOM 764 C C . ASP A 1 100 ? -18.228 -2.325 1.945 1.00 95.06 100 ASP A C 1
ATOM 766 O O . ASP A 1 100 ? -18.081 -3.539 1.766 1.00 95.06 100 ASP A O 1
ATOM 770 N N . TYR A 1 101 ? -17.958 -1.757 3.119 1.00 96.38 101 TYR A N 1
ATOM 771 C CA . TYR A 1 101 ? -17.633 -2.507 4.329 1.00 96.38 101 TYR A CA 1
ATOM 772 C C . TYR A 1 101 ? -18.813 -2.423 5.291 1.00 96.38 101 TYR A C 1
ATOM 774 O O . TYR A 1 101 ? -19.083 -1.370 5.860 1.00 96.38 101 TYR A O 1
ATOM 782 N N . LYS A 1 102 ? -19.557 -3.526 5.446 1.00 96.25 102 LYS A N 1
ATOM 783 C CA . LYS A 1 102 ? -20.787 -3.572 6.265 1.00 96.25 102 LYS A CA 1
ATOM 784 C C . LYS A 1 102 ? -21.776 -2.444 5.906 1.00 96.25 102 LYS A C 1
ATOM 786 O O . LYS A 1 102 ? -22.328 -1.782 6.778 1.00 96.25 102 LYS A O 1
ATOM 791 N N . GLY A 1 103 ? -21.945 -2.203 4.604 1.00 96.88 103 GLY A N 1
ATOM 792 C CA . GLY A 1 103 ? -22.807 -1.145 4.065 1.00 96.88 103 GLY A CA 1
ATOM 793 C C . GLY A 1 103 ? -22.206 0.266 4.086 1.00 96.88 103 GLY A C 1
ATOM 794 O O . GLY A 1 103 ? -22.874 1.195 3.648 1.00 96.88 103 GLY A O 1
ATOM 795 N N . GLN A 1 104 ? -20.972 0.445 4.570 1.00 98.19 104 GLN A N 1
ATOM 796 C CA . GLN A 1 104 ? -20.292 1.740 4.619 1.00 98.19 104 GLN A CA 1
ATOM 797 C C . GLN A 1 104 ? -19.302 1.900 3.459 1.00 98.19 104 GLN A C 1
ATOM 799 O O . GLN A 1 104 ? -18.406 1.069 3.262 1.00 98.19 104 GLN A O 1
ATOM 804 N N . SER A 1 105 ? -19.414 3.008 2.733 1.00 97.56 105 SER A N 1
ATOM 805 C CA . SER A 1 105 ? -18.481 3.405 1.678 1.00 97.56 105 SER A CA 1
ATOM 806 C C . SER A 1 105 ? -18.323 4.920 1.598 1.00 97.56 105 SER A C 1
ATOM 808 O O . SER A 1 105 ? -19.096 5.682 2.179 1.00 97.56 105 SER A O 1
ATOM 810 N N . VAL A 1 106 ? -17.294 5.353 0.876 1.00 93.75 106 VAL A N 1
ATOM 811 C CA . VAL A 1 106 ? -17.131 6.727 0.399 1.00 93.75 106 VAL A CA 1
ATOM 812 C C . VAL A 1 106 ? -16.984 6.695 -1.118 1.00 93.75 106 VAL A C 1
ATOM 814 O O . VAL A 1 106 ? -16.333 5.804 -1.663 1.00 93.75 106 VAL A O 1
ATOM 817 N N . THR A 1 107 ? -17.622 7.630 -1.819 1.00 95.25 107 THR A N 1
ATOM 818 C CA . THR A 1 107 ? -17.449 7.762 -3.271 1.00 95.25 107 THR A CA 1
ATOM 819 C C . THR A 1 107 ? -16.374 8.798 -3.536 1.00 95.25 107 THR A C 1
ATOM 821 O O . THR A 1 107 ? -16.507 9.940 -3.107 1.00 95.25 107 THR A O 1
ATOM 824 N N . MET A 1 108 ? -15.318 8.401 -4.238 1.00 89.62 108 MET A N 1
ATOM 825 C CA . MET A 1 108 ? -14.203 9.278 -4.583 1.00 89.62 108 MET A CA 1
ATOM 826 C C . MET A 1 108 ? -13.847 9.119 -6.054 1.00 89.62 108 MET A C 1
ATOM 828 O O . MET A 1 108 ? -13.978 8.036 -6.634 1.00 89.62 108 MET A O 1
ATOM 832 N N . ARG A 1 109 ? -13.364 10.206 -6.654 1.00 84.69 109 ARG A N 1
ATOM 833 C CA . ARG A 1 109 ? -12.779 10.168 -7.990 1.00 84.69 109 ARG A CA 1
ATOM 834 C C . ARG A 1 109 ? -11.455 9.408 -7.926 1.00 84.69 109 ARG A C 1
ATOM 836 O O . ARG A 1 109 ? -10.590 9.743 -7.126 1.00 84.69 109 ARG A O 1
ATOM 843 N N . THR A 1 110 ? -11.296 8.411 -8.786 1.00 76.38 110 THR A N 1
ATOM 844 C CA . THR A 1 110 ? -10.093 7.583 -8.893 1.00 76.38 110 THR A CA 1
ATOM 845 C C . THR A 1 110 ? -9.642 7.486 -10.342 1.00 76.38 110 THR A C 1
ATOM 847 O O . THR A 1 110 ? -10.430 7.698 -11.267 1.00 76.38 110 THR A O 1
ATOM 850 N N . ALA A 1 111 ? -8.361 7.192 -10.528 1.00 72.19 111 ALA A N 1
ATOM 851 C CA . ALA A 1 111 ? -7.802 6.869 -11.826 1.00 72.19 111 ALA A CA 1
ATOM 852 C C . ALA A 1 111 ? -7.980 5.378 -12.125 1.00 72.19 111 ALA A C 1
ATOM 854 O O . ALA A 1 111 ? -7.750 4.537 -11.259 1.00 72.19 111 ALA A O 1
ATOM 855 N N . GLU A 1 112 ? -8.351 5.068 -13.359 1.00 71.25 112 GLU A N 1
ATOM 856 C CA . GLU A 1 112 ? -8.418 3.722 -13.917 1.00 71.25 112 GLU A CA 1
ATOM 857 C C . GLU A 1 112 ? -7.614 3.668 -15.211 1.00 71.25 112 GLU A C 1
ATOM 859 O O . GLU A 1 112 ? -7.300 4.703 -15.802 1.00 71.25 112 GLU A O 1
ATOM 864 N N . TYR A 1 113 ? -7.300 2.453 -15.643 1.00 68.06 113 TYR A N 1
ATOM 865 C CA . TYR A 1 113 ? -6.592 2.185 -16.885 1.00 68.06 113 TYR A CA 1
ATOM 866 C C . TYR A 1 113 ? -7.437 1.256 -17.750 1.00 68.06 113 TYR A C 1
ATOM 868 O O . TYR A 1 113 ? -7.960 0.260 -17.245 1.00 68.06 113 TYR A O 1
ATOM 876 N N . ASP A 1 114 ? -7.601 1.593 -19.027 1.00 73.44 114 ASP A N 1
ATOM 877 C CA . ASP A 1 114 ? -8.259 0.708 -19.988 1.00 73.44 114 ASP A CA 1
ATOM 878 C C . ASP A 1 114 ? -7.333 -0.453 -20.408 1.00 73.44 114 ASP A C 1
ATOM 880 O O . ASP A 1 114 ? -6.207 -0.589 -19.917 1.00 73.44 114 ASP A O 1
ATOM 884 N N . SER A 1 115 ? -7.815 -1.328 -21.297 1.00 68.94 115 SER A N 1
ATOM 885 C CA . SER A 1 115 ? -7.035 -2.472 -21.793 1.00 68.94 115 SER A CA 1
ATOM 886 C C . SER A 1 115 ? -5.764 -2.073 -22.540 1.00 68.94 115 SER A C 1
ATOM 888 O O . SER A 1 115 ? -4.834 -2.875 -22.607 1.00 68.94 115 SER A O 1
ATOM 890 N N . ASP A 1 116 ? -5.722 -0.850 -23.063 1.00 69.00 116 ASP A N 1
ATOM 891 C CA . ASP A 1 116 ? -4.611 -0.313 -23.844 1.00 69.00 116 ASP A CA 1
ATOM 892 C C . ASP A 1 116 ? -3.634 0.474 -22.951 1.00 69.00 116 ASP A C 1
ATOM 894 O O . ASP A 1 116 ? -2.592 0.948 -23.405 1.00 69.00 116 ASP A O 1
ATOM 898 N N . GLY A 1 117 ? -3.936 0.577 -21.651 1.00 67.88 117 GLY A N 1
ATOM 899 C CA . GLY A 1 117 ? -3.135 1.295 -20.670 1.00 67.88 117 GLY A CA 1
ATOM 900 C C . GLY A 1 117 ? -3.365 2.806 -20.676 1.00 67.88 117 GLY A C 1
ATOM 901 O O . GLY A 1 117 ? -2.575 3.529 -20.061 1.00 67.88 117 GLY A O 1
ATOM 902 N N . ASN A 1 118 ? -4.430 3.303 -21.312 1.00 71.56 118 ASN A N 1
ATOM 903 C CA . ASN A 1 118 ? -4.795 4.711 -21.225 1.00 71.56 118 ASN A CA 1
ATOM 904 C C . ASN A 1 118 ? -5.481 4.992 -19.894 1.00 71.56 118 ASN A C 1
ATOM 906 O O . ASN A 1 118 ? -6.381 4.272 -19.457 1.00 71.56 118 ASN A O 1
ATOM 910 N N . LYS A 1 119 ? -5.065 6.085 -19.257 1.00 72.62 119 LYS A N 1
ATOM 911 C CA . LYS A 1 119 ? -5.628 6.518 -17.986 1.00 72.62 119 LYS A CA 1
ATOM 912 C C . LYS A 1 119 ? -6.914 7.309 -18.201 1.00 72.62 119 LYS A C 1
ATOM 914 O O . LYS A 1 119 ? -6.933 8.278 -18.954 1.00 72.62 119 LYS A O 1
ATOM 919 N N . TYR A 1 120 ? -7.946 6.982 -17.438 1.00 73.69 120 TYR A N 1
ATOM 920 C CA . TYR A 1 120 ? -9.180 7.757 -17.346 1.00 73.69 120 TYR A CA 1
ATOM 921 C C . TYR A 1 120 ? -9.612 7.906 -15.883 1.00 73.69 120 TYR A C 1
ATOM 923 O O . TYR A 1 120 ? -9.061 7.263 -14.991 1.00 73.69 120 TYR A O 1
ATOM 931 N N . TYR A 1 121 ? -10.561 8.801 -15.605 1.00 80.69 121 TYR A N 1
ATOM 932 C CA . TYR A 1 121 ? -11.062 9.026 -14.248 1.00 80.69 121 TYR A CA 1
ATOM 933 C C . TYR A 1 121 ? -12.521 8.619 -14.128 1.00 80.69 121 TYR A C 1
ATOM 935 O O . TYR A 1 121 ? -13.338 8.954 -14.983 1.00 80.69 121 TYR A O 1
ATOM 943 N N . VAL A 1 122 ? -12.854 7.966 -13.020 1.00 82.00 122 VAL A N 1
ATOM 944 C CA . VAL A 1 122 ? -14.230 7.604 -12.665 1.00 82.00 122 VAL A CA 1
ATOM 945 C C . VAL A 1 122 ? -14.480 7.867 -11.192 1.00 82.00 122 VAL A C 1
ATOM 947 O O . VAL A 1 122 ? -13.557 7.847 -10.380 1.00 82.00 122 VAL A O 1
ATOM 950 N N . ASN A 1 123 ? -15.741 8.075 -10.826 1.00 88.31 123 ASN A N 1
ATOM 951 C CA . ASN A 1 123 ? -16.146 7.990 -9.430 1.00 88.31 123 ASN A CA 1
ATOM 952 C C . ASN A 1 123 ? -16.332 6.518 -9.062 1.00 88.31 123 ASN A C 1
ATOM 954 O O . ASN A 1 123 ? -17.106 5.807 -9.702 1.00 88.31 123 ASN A O 1
ATOM 958 N N . ALA A 1 124 ? -15.629 6.069 -8.028 1.00 84.94 124 ALA A N 1
ATOM 959 C CA . ALA A 1 124 ? -15.727 4.713 -7.512 1.00 84.94 124 ALA A CA 1
ATOM 960 C C . ALA A 1 124 ? -16.084 4.732 -6.025 1.00 84.94 124 ALA A C 1
ATOM 962 O O . ALA A 1 124 ? -15.701 5.639 -5.284 1.00 84.94 124 ALA A O 1
ATOM 963 N N . LYS A 1 125 ? -16.810 3.701 -5.586 1.00 92.25 125 LYS A N 1
ATOM 964 C CA . LYS A 1 125 ? -17.036 3.446 -4.164 1.00 92.25 125 LYS A CA 1
ATOM 965 C C . LYS A 1 125 ? -15.826 2.743 -3.569 1.00 92.25 125 LYS A C 1
ATOM 967 O O . LYS A 1 125 ? -15.415 1.692 -4.066 1.00 92.25 125 LYS A O 1
ATOM 972 N N . PHE A 1 126 ? -15.318 3.288 -2.476 1.00 94.81 126 PHE A N 1
ATOM 973 C CA . PHE A 1 126 ? -14.289 2.686 -1.645 1.00 94.81 126 PHE A CA 1
ATOM 974 C C . PHE A 1 126 ? -14.857 2.304 -0.290 1.00 94.81 126 PHE A C 1
ATOM 976 O O . PHE A 1 126 ? -15.689 3.022 0.271 1.00 94.81 126 PHE A O 1
ATOM 983 N N . LYS A 1 127 ? -14.380 1.182 0.249 1.00 97.69 127 LYS A N 1
ATOM 984 C CA . LYS A 1 127 ? -14.803 0.707 1.563 1.00 97.69 127 LYS A CA 1
ATOM 985 C C . LYS A 1 127 ? -14.465 1.753 2.620 1.00 97.69 127 LYS A C 1
ATOM 987 O O . LYS A 1 127 ? -13.354 2.285 2.621 1.00 97.69 127 LYS A O 1
ATOM 992 N N . LYS A 1 128 ? -15.416 2.014 3.521 1.00 98.25 128 LYS A N 1
ATOM 993 C CA . LYS A 1 128 ? -15.221 2.863 4.698 1.00 98.25 128 LYS A CA 1
ATOM 994 C C . LYS A 1 128 ? -15.148 2.004 5.948 1.00 98.25 128 LYS A C 1
ATOM 996 O O . LYS A 1 128 ? -16.109 1.332 6.311 1.00 98.25 128 LYS A O 1
ATOM 1001 N N . TYR A 1 129 ? -13.998 2.037 6.605 1.00 98.50 129 TYR A N 1
ATOM 1002 C CA . TYR A 1 129 ? -13.708 1.230 7.776 1.00 98.50 129 TYR A CA 1
ATOM 1003 C C . TYR A 1 129 ? -13.847 2.046 9.068 1.00 98.50 129 TYR A C 1
ATOM 1005 O O . TYR A 1 129 ? -13.503 3.232 9.101 1.00 98.50 129 TYR A O 1
ATOM 1013 N N . PRO A 1 130 ? -14.293 1.413 10.166 1.00 97.81 130 PRO A N 1
ATOM 1014 C CA . PRO A 1 130 ? -14.361 2.069 11.471 1.00 97.81 130 PRO A CA 1
ATOM 1015 C C . PRO A 1 130 ? -12.975 2.341 12.079 1.00 97.81 130 PRO A C 1
ATOM 1017 O O . PRO A 1 130 ? -12.850 3.191 12.953 1.00 97.81 130 PRO A O 1
ATOM 1020 N N . SER A 1 131 ? -11.932 1.631 11.638 1.00 98.19 131 SER A N 1
ATOM 1021 C CA . SER A 1 131 ? -10.563 1.785 12.137 1.00 98.19 131 SER A CA 1
ATOM 1022 C C . SER A 1 131 ? -9.531 1.319 11.108 1.00 98.19 131 SER A C 1
ATOM 1024 O O . SER A 1 131 ? -9.855 0.575 10.179 1.00 98.19 131 SER A O 1
ATOM 1026 N N . ALA A 1 132 ? -8.269 1.714 11.300 1.00 96.38 132 ALA A N 1
ATOM 1027 C CA . ALA A 1 132 ? -7.155 1.203 10.502 1.00 96.38 132 ALA A CA 1
ATOM 1028 C C . ALA A 1 132 ? -7.041 -0.327 10.601 1.00 96.38 132 ALA A C 1
ATOM 1030 O O . ALA A 1 132 ? -6.896 -1.002 9.585 1.00 96.38 132 ALA A O 1
ATOM 1031 N N . GLU A 1 133 ? -7.203 -0.885 11.804 1.00 98.00 133 GLU A N 1
ATOM 1032 C CA . GLU A 1 133 ? -7.195 -2.332 12.044 1.00 98.00 133 GLU A CA 1
ATOM 1033 C C . GLU A 1 133 ? -8.270 -3.067 11.229 1.00 98.00 133 GLU A C 1
ATOM 1035 O O . GLU A 1 133 ? -8.009 -4.139 10.690 1.00 98.00 133 GLU A O 1
ATOM 1040 N N . ALA A 1 134 ? -9.465 -2.486 11.071 1.00 98.44 134 ALA A N 1
ATOM 1041 C CA . ALA A 1 134 ? -10.508 -3.083 10.240 1.00 98.44 134 ALA A CA 1
ATOM 1042 C C . ALA A 1 134 ? -10.110 -3.144 8.753 1.00 98.44 134 ALA A C 1
ATOM 1044 O O . ALA A 1 134 ? -10.425 -4.132 8.090 1.00 98.44 134 ALA A O 1
ATOM 1045 N N . SER A 1 135 ? -9.381 -2.146 8.245 1.00 98.31 135 SER A N 1
ATOM 1046 C CA . SER A 1 135 ? -8.841 -2.182 6.878 1.00 98.31 135 SER A CA 1
ATOM 1047 C C . SER A 1 135 ? -7.706 -3.199 6.714 1.00 98.31 135 SER A C 1
ATOM 1049 O O . SER A 1 135 ? -7.666 -3.908 5.714 1.00 98.31 135 SER A O 1
ATOM 1051 N N . ILE A 1 136 ? -6.842 -3.334 7.728 1.00 98.56 136 ILE A N 1
ATOM 1052 C CA . ILE A 1 136 ? -5.748 -4.319 7.785 1.00 98.56 136 ILE A CA 1
ATOM 1053 C C . ILE A 1 136 ? -6.325 -5.740 7.754 1.00 98.56 136 ILE A C 1
ATOM 1055 O O . ILE A 1 136 ? -5.915 -6.562 6.939 1.00 98.56 136 ILE A O 1
ATOM 1059 N N . LYS A 1 137 ? -7.345 -6.010 8.580 1.00 98.50 137 LYS A N 1
ATOM 1060 C CA . LYS A 1 137 ? -8.073 -7.290 8.595 1.00 98.50 137 LYS A CA 1
ATOM 1061 C C . LYS A 1 137 ? -8.731 -7.605 7.252 1.00 98.50 137 LYS A C 1
ATOM 1063 O O . LYS A 1 137 ? -8.727 -8.753 6.820 1.00 98.50 137 LYS A O 1
ATOM 1068 N N . ASP A 1 138 ? -9.312 -6.609 6.587 1.00 97.75 138 ASP A N 1
ATOM 1069 C CA . ASP A 1 138 ? -9.959 -6.810 5.287 1.00 97.75 138 ASP A CA 1
ATOM 1070 C C . ASP A 1 138 ? -8.936 -7.042 4.161 1.00 97.75 138 ASP A C 1
ATOM 1072 O O . ASP A 1 138 ? -9.164 -7.894 3.306 1.00 97.75 138 ASP A O 1
ATOM 1076 N N . ASN A 1 139 ? -7.778 -6.371 4.197 1.00 97.38 139 ASN A N 1
ATOM 1077 C CA . ASN A 1 139 ? -6.659 -6.673 3.301 1.00 97.38 139 ASN A CA 1
ATOM 1078 C C . ASN A 1 139 ? -6.151 -8.110 3.506 1.00 97.38 139 ASN A C 1
ATOM 1080 O O . ASN A 1 139 ? -6.053 -8.858 2.534 1.00 97.38 139 ASN A O 1
ATOM 1084 N N . ALA A 1 140 ? -5.927 -8.535 4.754 1.00 97.88 140 ALA A N 1
ATOM 1085 C CA . ALA A 1 140 ? -5.516 -9.904 5.068 1.00 97.88 140 ALA A CA 1
ATOM 1086 C C . ALA A 1 140 ? -6.530 -10.939 4.558 1.00 97.88 140 ALA A C 1
ATOM 1088 O O . ALA A 1 140 ? -6.158 -11.920 3.911 1.00 97.88 140 ALA A O 1
ATOM 1089 N N . ARG A 1 141 ? -7.829 -10.668 4.746 1.00 96.56 141 ARG A N 1
ATOM 1090 C CA . ARG A 1 141 ? -8.914 -11.496 4.211 1.00 96.56 141 ARG A CA 1
ATOM 1091 C C . ARG A 1 141 ? -8.874 -11.597 2.688 1.00 96.56 141 ARG A C 1
ATOM 1093 O O . ARG A 1 141 ? -9.138 -12.675 2.173 1.00 96.56 141 ARG A O 1
ATOM 1100 N N . ILE A 1 142 ? -8.575 -10.518 1.965 1.00 94.50 142 ILE A N 1
ATOM 1101 C CA . ILE A 1 142 ? -8.441 -10.563 0.500 1.00 94.50 142 ILE A CA 1
ATOM 1102 C C . ILE A 1 142 ? -7.223 -11.399 0.107 1.00 94.50 142 ILE A C 1
ATOM 1104 O O . ILE A 1 142 ? -7.340 -12.289 -0.730 1.00 94.50 142 ILE A O 1
ATOM 1108 N N . LEU A 1 143 ? -6.072 -11.168 0.742 1.00 95.69 143 LEU A N 1
ATOM 1109 C CA . LEU A 1 143 ? -4.855 -11.922 0.446 1.00 95.69 143 LEU A CA 1
ATOM 1110 C C . LEU A 1 143 ? -5.023 -13.419 0.738 1.00 95.69 143 LEU A C 1
ATOM 1112 O O . LEU A 1 143 ? -4.522 -14.237 -0.024 1.00 95.69 143 LEU A O 1
ATOM 1116 N N . ARG A 1 144 ? -5.769 -13.803 1.780 1.00 95.44 144 ARG A N 1
ATOM 1117 C CA . ARG A 1 144 ? -6.054 -15.213 2.106 1.00 95.44 144 ARG A CA 1
ATOM 1118 C C . ARG A 1 144 ? -7.233 -15.822 1.362 1.00 95.44 144 ARG A C 1
ATOM 1120 O O . ARG A 1 144 ? -7.226 -17.017 1.107 1.00 95.44 144 ARG A O 1
ATOM 1127 N N . GLY A 1 145 ? -8.252 -15.030 1.058 1.00 89.12 145 GLY A N 1
ATOM 1128 C CA . GLY A 1 145 ? -9.488 -15.490 0.426 1.00 89.12 145 GLY A CA 1
ATOM 1129 C C . GLY A 1 145 ? -9.482 -15.396 -1.096 1.00 89.12 145 GLY A C 1
ATOM 1130 O O . GLY A 1 145 ? -10.412 -15.893 -1.726 1.00 89.12 145 GLY A O 1
ATOM 1131 N N . GLY A 1 146 ? -8.476 -14.742 -1.681 1.00 89.38 146 GLY A N 1
ATOM 1132 C CA . GLY A 1 146 ? -8.369 -14.552 -3.118 1.00 89.38 146 GLY A CA 1
ATOM 1133 C C . GLY A 1 146 ? -9.456 -13.636 -3.677 1.00 89.38 146 GLY A C 1
ATOM 1134 O O . GLY A 1 146 ? -9.895 -12.661 -3.063 1.00 89.38 146 GLY A O 1
ATOM 1135 N N . THR A 1 147 ? -9.880 -13.953 -4.891 1.00 86.19 147 THR A N 1
ATOM 1136 C CA . THR A 1 147 ? -10.974 -13.291 -5.599 1.00 86.19 147 THR A CA 1
ATOM 1137 C C . THR A 1 147 ? -12.205 -14.195 -5.616 1.00 86.19 147 THR A C 1
ATOM 1139 O O . THR A 1 147 ? -12.131 -15.382 -5.314 1.00 86.19 147 THR A O 1
ATOM 1142 N N . SER A 1 148 ? -13.353 -13.664 -6.038 1.00 84.19 148 SER A N 1
ATOM 1143 C CA . SER A 1 148 ? -14.575 -14.467 -6.170 1.00 84.19 148 SER A CA 1
ATOM 1144 C C . SER A 1 148 ? -14.471 -15.604 -7.196 1.00 84.19 148 SER A C 1
ATOM 1146 O O . SER A 1 148 ? -15.326 -16.481 -7.202 1.00 84.19 148 SER A O 1
ATOM 1148 N N . TRP A 1 149 ? -13.492 -15.552 -8.105 1.00 82.50 149 TRP A N 1
ATOM 1149 C CA . TRP A 1 149 ? -13.307 -16.519 -9.192 1.00 82.50 149 TRP A CA 1
ATOM 1150 C C . TRP A 1 149 ? -12.058 -17.393 -9.018 1.00 82.50 149 TRP A C 1
ATOM 1152 O O . TRP A 1 149 ? -11.915 -18.384 -9.726 1.00 82.50 149 TRP A O 1
ATOM 1162 N N . ASP A 1 150 ? -11.172 -17.038 -8.091 1.00 85.12 150 ASP A N 1
ATOM 1163 C CA . ASP A 1 150 ? -9.982 -17.806 -7.732 1.00 85.12 150 ASP A CA 1
ATOM 1164 C C . ASP A 1 150 ? -9.623 -17.498 -6.273 1.00 85.12 150 ASP A C 1
ATOM 1166 O O . ASP A 1 150 ? -9.094 -16.427 -5.956 1.00 85.12 150 ASP A O 1
ATOM 1170 N N . ASN A 1 151 ? -9.936 -18.439 -5.383 1.00 90.19 151 ASN A N 1
ATOM 1171 C CA . ASN A 1 151 ? -9.690 -18.322 -3.945 1.00 90.19 151 ASN A CA 1
ATOM 1172 C C . ASN A 1 151 ? -8.200 -18.447 -3.576 1.00 90.19 151 ASN A C 1
ATOM 1174 O O . ASN A 1 151 ? -7.799 -18.037 -2.490 1.00 90.1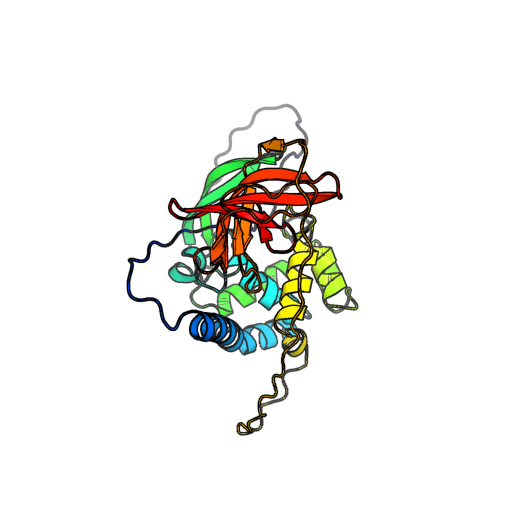9 151 ASN A O 1
ATOM 1178 N N . ALA A 1 152 ? -7.374 -18.954 -4.492 1.00 90.44 152 ALA A N 1
ATOM 1179 C CA . ALA A 1 152 ? -5.934 -19.092 -4.347 1.00 90.44 152 ALA A CA 1
ATOM 1180 C C . ALA A 1 152 ? -5.177 -18.021 -5.148 1.00 90.44 152 ALA A C 1
ATOM 1182 O O . ALA A 1 152 ? -3.953 -18.099 -5.271 1.00 90.44 152 ALA A O 1
ATOM 1183 N N . TYR A 1 153 ? -5.869 -16.995 -5.660 1.00 90.75 153 TYR A N 1
ATOM 1184 C CA . TYR A 1 153 ? -5.278 -16.006 -6.562 1.00 90.75 153 TYR A CA 1
ATOM 1185 C C . TYR A 1 153 ? -4.036 -15.315 -5.984 1.00 90.75 153 TYR A C 1
ATOM 1187 O O . TYR A 1 153 ? -3.093 -15.041 -6.724 1.00 90.75 153 TYR A O 1
ATOM 1195 N N . TYR A 1 154 ? -4.007 -15.078 -4.668 1.00 91.94 154 TYR A N 1
ATOM 1196 C CA . TYR A 1 154 ? -2.879 -14.478 -3.944 1.00 91.94 154 TYR A CA 1
ATOM 1197 C C . TYR A 1 154 ? -2.050 -15.502 -3.148 1.00 91.94 154 TYR A C 1
ATOM 1199 O O . TYR A 1 154 ? -1.238 -15.109 -2.314 1.00 91.94 154 TYR A O 1
ATOM 1207 N N . SER A 1 155 ? -2.224 -16.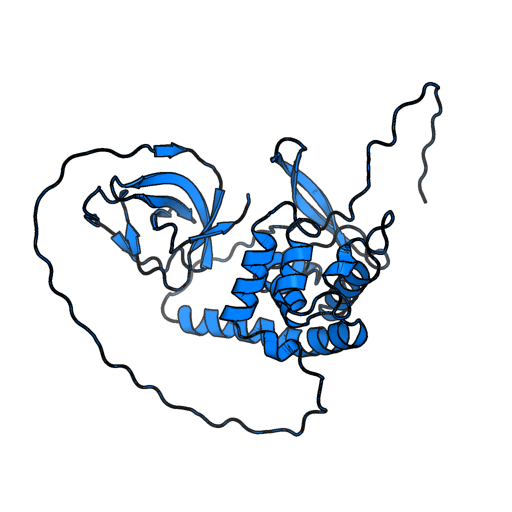805 -3.396 1.00 93.31 155 SER A N 1
ATOM 1208 C CA . SER A 1 155 ? -1.615 -17.875 -2.590 1.00 93.31 155 SER A CA 1
ATOM 1209 C C . SER A 1 155 ? -0.093 -17.850 -2.537 1.00 93.31 155 SER A C 1
ATOM 1211 O O . SER A 1 155 ? 0.472 -18.193 -1.505 1.00 93.31 155 SER A O 1
ATOM 1213 N N . GLY A 1 156 ? 0.582 -17.365 -3.580 1.00 91.94 156 GLY A N 1
ATOM 1214 C CA . GLY A 1 156 ? 2.037 -17.182 -3.562 1.00 91.94 156 GLY A CA 1
ATOM 1215 C C . GLY A 1 156 ? 2.532 -16.104 -2.584 1.00 91.94 156 GLY A C 1
ATOM 1216 O O . GLY A 1 156 ? 3.728 -16.009 -2.356 1.00 91.94 156 GLY A O 1
ATOM 1217 N N . ALA A 1 157 ? 1.646 -15.291 -1.995 1.00 93.25 157 ALA A N 1
ATOM 1218 C CA . ALA A 1 157 ? 1.995 -14.333 -0.943 1.00 93.25 157 ALA A CA 1
ATOM 1219 C C . ALA A 1 157 ? 1.823 -14.895 0.481 1.00 93.25 157 ALA A C 1
ATOM 1221 O O . ALA A 1 157 ? 2.114 -14.203 1.460 1.00 93.25 157 ALA A O 1
ATOM 1222 N N . TRP A 1 158 ? 1.329 -16.127 0.613 1.00 94.25 158 TRP A N 1
ATOM 1223 C CA . TRP A 1 158 ? 1.150 -16.799 1.898 1.00 94.25 158 TRP A CA 1
ATOM 1224 C C . TRP A 1 158 ? 2.489 -17.316 2.424 1.00 94.25 158 TRP A C 1
ATOM 1226 O O . TRP A 1 158 ? 3.316 -17.779 1.642 1.00 94.25 158 TRP A O 1
ATOM 1236 N N . LYS A 1 159 ? 2.704 -17.275 3.742 1.00 93.81 159 LYS A N 1
ATOM 1237 C CA . LYS A 1 159 ? 3.971 -17.701 4.364 1.00 93.81 159 LYS A CA 1
ATOM 1238 C C . LYS A 1 159 ? 4.309 -19.169 4.108 1.00 93.81 159 LYS A C 1
ATOM 1240 O O . LYS A 1 159 ? 5.479 -19.518 4.060 1.00 93.81 159 LYS A O 1
ATOM 1245 N N . GLU A 1 160 ? 3.310 -20.027 3.935 1.00 91.69 160 GLU A N 1
ATOM 1246 C CA . GLU A 1 160 ? 3.523 -21.433 3.587 1.00 91.69 160 GLU A CA 1
ATOM 1247 C C . GLU A 1 160 ? 3.993 -21.644 2.134 1.00 91.69 160 GLU A C 1
ATOM 1249 O O . GLU A 1 160 ? 4.574 -22.683 1.832 1.00 91.69 160 GLU A O 1
ATOM 1254 N N . ASN A 1 161 ? 3.784 -20.661 1.249 1.00 86.81 161 ASN A N 1
ATOM 1255 C CA . ASN A 1 161 ? 4.086 -20.756 -0.185 1.00 86.81 161 ASN A CA 1
ATOM 1256 C C . ASN A 1 161 ? 5.229 -19.828 -0.635 1.00 86.81 161 ASN A C 1
ATOM 1258 O O . ASN A 1 161 ? 5.860 -20.086 -1.657 1.00 86.81 161 ASN A O 1
ATOM 1262 N N . ALA A 1 162 ? 5.504 -18.757 0.112 1.00 89.38 162 ALA A N 1
ATOM 1263 C CA . ALA A 1 162 ? 6.634 -17.857 -0.091 1.00 89.38 162 ALA A CA 1
ATOM 1264 C C . ALA A 1 162 ? 7.687 -18.102 0.990 1.00 89.38 162 ALA A C 1
ATOM 1266 O O . ALA A 1 162 ? 7.381 -18.046 2.174 1.00 89.38 162 ALA A O 1
ATOM 1267 N N . GLN A 1 163 ? 8.939 -18.332 0.588 1.00 83.31 163 GLN A N 1
ATOM 1268 C CA . GLN A 1 163 ? 10.047 -18.540 1.528 1.00 83.31 163 GLN A CA 1
ATOM 1269 C C . GLN A 1 163 ? 10.525 -17.216 2.140 1.00 83.31 163 GLN A C 1
ATOM 1271 O O . GLN A 1 163 ? 11.136 -17.181 3.210 1.00 83.31 163 GLN A O 1
ATOM 1276 N N . SER A 1 164 ? 10.235 -16.102 1.468 1.00 88.19 164 SER A N 1
ATOM 1277 C CA . SER A 1 164 ? 10.676 -14.768 1.849 1.00 88.19 164 SER A CA 1
ATOM 1278 C C . SER A 1 164 ? 9.624 -13.697 1.549 1.00 88.19 164 SER A C 1
ATOM 1280 O O . SER A 1 164 ? 8.750 -13.861 0.695 1.00 88.19 164 SER A O 1
ATOM 1282 N N . TYR A 1 165 ? 9.761 -12.530 2.190 1.00 90.69 165 TYR A N 1
ATOM 1283 C CA . TYR A 1 165 ? 8.941 -11.363 1.851 1.00 90.69 165 TYR A CA 1
ATOM 1284 C C . TYR A 1 165 ? 9.135 -10.932 0.387 1.00 90.69 165 TYR A C 1
ATOM 1286 O O . TYR A 1 165 ? 8.233 -10.338 -0.200 1.00 90.69 165 TYR A O 1
ATOM 1294 N N . THR A 1 166 ? 10.300 -11.215 -0.211 1.00 85.50 166 THR A N 1
ATOM 1295 C CA . THR A 1 166 ? 10.581 -10.927 -1.621 1.00 85.50 166 THR A CA 1
ATOM 1296 C C . THR A 1 166 ? 9.765 -11.811 -2.558 1.00 85.50 166 THR A C 1
ATOM 1298 O O . THR A 1 166 ? 9.231 -11.288 -3.533 1.00 85.50 166 THR A O 1
ATOM 1301 N N . ASP A 1 167 ? 9.573 -13.093 -2.234 1.00 84.62 167 ASP A N 1
ATOM 1302 C CA . ASP A 1 167 ? 8.725 -14.001 -3.026 1.00 84.62 167 ASP A CA 1
ATOM 1303 C C . ASP A 1 167 ? 7.250 -13.591 -2.933 1.00 84.62 167 ASP A C 1
ATOM 1305 O O . ASP A 1 167 ? 6.527 -13.541 -3.935 1.00 84.62 167 ASP A O 1
ATOM 1309 N N . ALA A 1 168 ? 6.818 -13.206 -1.728 1.00 91.56 168 ALA A N 1
ATOM 1310 C CA . ALA A 1 168 ? 5.477 -12.685 -1.513 1.00 91.56 168 ALA A CA 1
ATOM 1311 C C . ALA A 1 168 ? 5.251 -11.374 -2.288 1.00 91.56 168 ALA A C 1
ATOM 1313 O O . ALA A 1 168 ? 4.255 -11.235 -2.998 1.00 91.56 168 ALA A O 1
ATOM 1314 N N . ALA A 1 169 ? 6.196 -10.431 -2.226 1.00 84.81 169 ALA A N 1
ATOM 1315 C CA . ALA A 1 169 ? 6.137 -9.180 -2.981 1.00 84.81 169 ALA A CA 1
ATOM 1316 C C . ALA A 1 169 ? 6.130 -9.413 -4.503 1.00 84.81 169 ALA A C 1
ATOM 1318 O O . ALA A 1 169 ? 5.362 -8.769 -5.221 1.00 84.81 169 ALA A O 1
ATOM 1319 N N . ALA A 1 170 ? 6.938 -10.357 -4.998 1.00 82.25 170 ALA A N 1
ATOM 1320 C CA . ALA A 1 170 ? 6.973 -10.735 -6.408 1.00 82.25 170 ALA A CA 1
ATOM 1321 C C . ALA A 1 170 ? 5.627 -11.308 -6.877 1.00 82.25 170 ALA A C 1
ATOM 1323 O O . ALA A 1 170 ? 5.137 -10.931 -7.942 1.00 82.25 170 ALA A O 1
ATOM 1324 N N . THR A 1 171 ? 4.973 -12.137 -6.055 1.00 83.38 171 THR A N 1
ATOM 1325 C CA . THR A 1 171 ? 3.619 -12.638 -6.343 1.00 83.38 171 THR A CA 1
ATOM 1326 C C . THR A 1 171 ? 2.621 -11.494 -6.513 1.00 83.38 171 THR A C 1
ATOM 1328 O O . THR A 1 171 ? 1.785 -11.517 -7.419 1.00 83.38 171 THR A O 1
ATOM 1331 N N . LEU A 1 172 ? 2.708 -10.466 -5.667 1.00 83.38 172 LEU A N 1
ATOM 1332 C CA . LEU A 1 172 ? 1.788 -9.331 -5.712 1.00 83.38 172 LEU A CA 1
ATOM 1333 C C . LEU A 1 172 ? 2.019 -8.412 -6.918 1.00 83.38 172 LEU A C 1
ATOM 1335 O O . LEU A 1 172 ? 1.071 -7.740 -7.331 1.00 83.38 172 LEU A O 1
ATOM 1339 N N . ALA A 1 173 ? 3.216 -8.418 -7.517 1.00 70.25 173 ALA A N 1
ATOM 1340 C CA . ALA A 1 173 ? 3.615 -7.490 -8.575 1.00 70.25 173 ALA A CA 1
ATOM 1341 C C . ALA A 1 173 ? 2.627 -7.422 -9.753 1.00 70.25 173 ALA A C 1
ATOM 1343 O O . ALA A 1 173 ? 2.308 -6.336 -10.219 1.00 70.25 173 ALA A O 1
ATOM 1344 N N . ASN A 1 174 ? 2.091 -8.568 -10.184 1.00 66.31 174 ASN A N 1
ATOM 1345 C CA . ASN A 1 174 ? 1.174 -8.653 -11.332 1.00 66.31 174 ASN A CA 1
ATOM 1346 C C . ASN A 1 174 ? -0.236 -9.132 -10.959 1.00 66.31 174 ASN A C 1
ATOM 1348 O O . ASN A 1 174 ? -1.043 -9.447 -11.832 1.00 66.31 174 ASN A O 1
ATOM 1352 N N . ARG A 1 175 ? -0.523 -9.249 -9.660 1.00 74.19 175 ARG A N 1
ATOM 1353 C CA . ARG A 1 175 ? -1.795 -9.784 -9.153 1.00 74.19 175 ARG A CA 1
ATOM 1354 C C . ARG A 1 175 ? -2.565 -8.755 -8.345 1.00 74.19 175 ARG A C 1
ATOM 1356 O O . ARG A 1 175 ? -3.790 -8.722 -8.405 1.00 74.19 175 ARG A O 1
ATOM 1363 N N . TYR A 1 176 ? -1.853 -7.936 -7.577 1.00 71.69 176 TYR A N 1
ATOM 1364 C CA . TYR A 1 176 ? -2.442 -6.887 -6.751 1.00 71.69 176 TYR A CA 1
ATOM 1365 C C . TYR A 1 176 ? -2.502 -5.555 -7.503 1.00 71.69 176 TYR A C 1
ATOM 1367 O O . TYR A 1 176 ? -3.489 -4.836 -7.399 1.00 71.69 176 TYR A O 1
ATOM 1375 N N . ALA A 1 177 ? -1.478 -5.267 -8.312 1.00 66.56 177 ALA A N 1
ATOM 1376 C CA . ALA A 1 177 ? -1.391 -4.076 -9.147 1.00 66.56 177 ALA A CA 1
ATOM 1377 C C . ALA A 1 177 ? -1.083 -4.442 -10.609 1.00 66.56 177 ALA A C 1
ATOM 1379 O O . ALA A 1 177 ? -0.463 -5.462 -10.895 1.00 66.56 177 ALA A O 1
ATOM 1380 N N . THR A 1 178 ? -1.451 -3.566 -11.547 1.00 54.62 178 THR A N 1
ATOM 1381 C CA . THR A 1 178 ? -1.106 -3.674 -12.982 1.00 54.62 178 THR A CA 1
ATOM 1382 C C . THR A 1 178 ? 0.319 -3.161 -13.270 1.00 54.62 178 THR A C 1
ATOM 1384 O O . THR A 1 178 ? 0.590 -2.559 -14.314 1.00 54.62 178 THR A O 1
ATOM 1387 N N . ASN A 1 179 ? 1.237 -3.260 -12.305 1.00 61.88 179 ASN A N 1
ATOM 1388 C CA . ASN A 1 179 ? 2.569 -2.665 -12.383 1.00 61.88 179 ASN A CA 1
ATOM 1389 C C . ASN A 1 179 ? 3.643 -3.696 -12.040 1.00 61.88 179 ASN A C 1
ATOM 1391 O O . ASN A 1 179 ? 3.816 -4.022 -10.871 1.00 61.88 179 ASN A O 1
ATOM 1395 N N . SER A 1 180 ? 4.433 -4.097 -13.035 1.00 62.38 180 SER A N 1
ATOM 1396 C CA . SER A 1 180 ? 5.547 -5.033 -12.860 1.00 62.38 180 SER A CA 1
ATOM 1397 C C . SER A 1 180 ? 6.553 -4.594 -11.788 1.00 62.38 180 SER A C 1
ATOM 1399 O O . SER A 1 180 ? 7.154 -5.442 -11.138 1.00 62.38 180 SER A O 1
ATOM 1401 N N . GLU A 1 181 ? 6.690 -3.286 -11.534 1.00 65.75 181 GLU A N 1
ATOM 1402 C CA . GLU A 1 181 ? 7.582 -2.743 -10.498 1.00 65.75 181 GLU A CA 1
ATOM 1403 C C . GLU A 1 181 ? 6.995 -2.780 -9.078 1.00 65.75 181 GLU A C 1
ATOM 1405 O O . GLU A 1 181 ? 7.673 -2.431 -8.113 1.00 65.75 181 GLU A O 1
ATOM 1410 N N . TYR A 1 182 ? 5.735 -3.180 -8.904 1.00 69.69 182 TYR A N 1
ATOM 1411 C CA . TYR A 1 182 ? 5.070 -3.127 -7.602 1.00 69.69 182 TYR A CA 1
ATOM 1412 C C . TYR A 1 182 ? 5.765 -4.004 -6.551 1.00 69.69 182 TYR A C 1
ATOM 1414 O O . TYR A 1 182 ? 6.010 -3.546 -5.435 1.00 69.69 182 TYR A O 1
ATOM 1422 N N . GLY A 1 183 ? 6.184 -5.217 -6.927 1.00 72.12 183 GLY A N 1
ATOM 1423 C CA . GLY A 1 183 ? 6.967 -6.085 -6.042 1.00 72.12 183 GLY A CA 1
ATOM 1424 C C . GLY A 1 183 ? 8.317 -5.471 -5.651 1.00 72.12 183 GLY A C 1
ATOM 1425 O O . GLY A 1 183 ? 8.708 -5.523 -4.483 1.00 72.12 183 GLY A O 1
ATOM 1426 N N . ASN A 1 184 ? 8.991 -4.804 -6.595 1.00 74.00 184 ASN A N 1
ATOM 1427 C CA . ASN A 1 184 ? 10.253 -4.105 -6.339 1.00 74.00 184 ASN A CA 1
ATOM 1428 C C . ASN A 1 184 ? 10.064 -2.943 -5.355 1.00 74.00 184 ASN A C 1
ATOM 1430 O O . ASN A 1 184 ? 10.859 -2.790 -4.424 1.00 74.00 184 ASN A O 1
ATOM 1434 N N . ASN A 1 185 ? 8.985 -2.171 -5.512 1.00 73.75 185 ASN A N 1
ATOM 1435 C CA . ASN A 1 185 ? 8.640 -1.070 -4.614 1.00 73.75 185 ASN A CA 1
ATOM 1436 C C . ASN A 1 185 ? 8.344 -1.561 -3.192 1.00 73.75 185 ASN A C 1
ATOM 1438 O O . ASN A 1 185 ? 8.875 -0.994 -2.237 1.00 73.75 185 ASN A O 1
ATOM 1442 N N . ILE A 1 186 ? 7.570 -2.644 -3.043 1.00 82.88 186 ILE A N 1
ATOM 1443 C CA . ILE A 1 186 ? 7.337 -3.289 -1.740 1.00 82.88 186 ILE A CA 1
ATOM 1444 C C . ILE A 1 186 ? 8.671 -3.692 -1.108 1.00 82.88 186 ILE A C 1
ATOM 1446 O O . ILE A 1 186 ? 8.969 -3.291 0.017 1.00 82.88 186 ILE A O 1
ATOM 1450 N N . GLY A 1 187 ? 9.503 -4.445 -1.835 1.00 73.69 187 GLY A N 1
ATOM 1451 C CA . GLY A 1 187 ? 10.790 -4.910 -1.320 1.00 73.69 187 GLY A CA 1
ATOM 1452 C C . GLY A 1 187 ? 11.719 -3.761 -0.918 1.00 73.69 187 GLY A C 1
ATOM 1453 O O . GLY A 1 187 ? 12.436 -3.865 0.077 1.00 73.69 187 GLY A O 1
ATOM 1454 N N . HIS A 1 188 ? 11.691 -2.647 -1.653 1.00 67.06 188 HIS A N 1
ATOM 1455 C CA . HIS A 1 188 ? 12.475 -1.458 -1.326 1.00 67.06 188 HIS A CA 1
ATOM 1456 C C . HIS A 1 188 ? 11.992 -0.782 -0.042 1.00 67.06 188 HIS A C 1
ATOM 1458 O O . HIS A 1 188 ? 12.805 -0.564 0.851 1.00 67.06 188 HIS A O 1
ATOM 1464 N N . VAL A 1 189 ? 10.683 -0.540 0.103 1.00 78.12 189 VAL A N 1
ATOM 1465 C CA . VAL A 1 189 ? 10.099 0.019 1.338 1.00 78.12 189 VAL A CA 1
ATOM 1466 C C . VAL A 1 189 ? 10.439 -0.856 2.547 1.00 78.12 189 VAL A C 1
ATOM 1468 O O . VAL A 1 189 ? 10.858 -0.337 3.583 1.00 78.12 189 VAL A O 1
ATOM 1471 N N . ILE A 1 190 ? 10.345 -2.183 2.403 1.00 80.25 190 ILE A N 1
ATOM 1472 C CA . ILE A 1 190 ? 10.705 -3.132 3.464 1.00 80.25 190 ILE A CA 1
ATOM 1473 C C . ILE A 1 190 ? 12.160 -2.960 3.902 1.00 80.25 190 ILE A C 1
ATOM 1475 O O . ILE A 1 190 ? 12.425 -2.909 5.104 1.00 80.25 190 ILE A O 1
ATOM 1479 N N . ARG A 1 191 ? 13.099 -2.851 2.954 1.00 80.00 191 ARG A N 1
ATOM 1480 C CA . ARG A 1 191 ? 14.525 -2.666 3.262 1.00 80.00 191 ARG A CA 1
ATOM 1481 C C . ARG A 1 191 ? 14.815 -1.298 3.869 1.00 80.00 191 ARG A C 1
ATOM 1483 O O . ARG A 1 191 ? 15.549 -1.237 4.848 1.00 80.00 191 ARG A O 1
ATOM 1490 N N . THR A 1 192 ? 14.239 -0.227 3.322 1.00 76.38 192 THR A N 1
ATOM 1491 C CA . THR A 1 192 ? 14.477 1.151 3.782 1.00 76.38 192 THR A CA 1
ATOM 1492 C C . THR A 1 192 ? 14.024 1.369 5.221 1.00 76.38 192 THR A C 1
ATOM 1494 O O . THR A 1 192 ? 14.730 2.021 5.979 1.00 76.38 192 THR A O 1
ATOM 1497 N N . TYR A 1 193 ? 12.880 0.804 5.610 1.00 79.81 193 TYR A N 1
ATOM 1498 C CA . TYR A 1 193 ? 12.304 1.004 6.944 1.00 79.81 193 TYR A CA 1
ATOM 1499 C C . TYR A 1 193 ? 12.471 -0.210 7.868 1.00 79.81 193 TYR A C 1
ATOM 1501 O O . TYR A 1 193 ? 11.837 -0.288 8.923 1.00 79.81 193 TYR A O 1
ATOM 1509 N N . HIS A 1 194 ? 13.318 -1.168 7.473 1.00 83.88 194 HIS A N 1
ATOM 1510 C CA . HIS A 1 194 ? 13.618 -2.387 8.228 1.00 83.88 194 HIS A CA 1
ATOM 1511 C C . HIS A 1 194 ? 12.351 -3.123 8.704 1.00 83.88 194 HIS A C 1
ATOM 1513 O O . HIS A 1 194 ? 12.241 -3.549 9.857 1.00 83.88 194 HIS A O 1
ATOM 1519 N N . LEU A 1 195 ? 11.363 -3.257 7.813 1.00 93.38 195 LEU A N 1
ATOM 1520 C CA . LEU A 1 195 ? 10.025 -3.748 8.161 1.00 93.38 195 LEU A CA 1
ATOM 1521 C C . LEU A 1 195 ? 9.975 -5.254 8.439 1.00 93.38 195 LEU A C 1
ATOM 1523 O O . LEU A 1 195 ? 8.969 -5.732 8.951 1.00 93.38 195 LEU A O 1
ATOM 1527 N N . THR A 1 196 ? 11.045 -6.007 8.169 1.00 94.81 196 THR A N 1
ATOM 1528 C CA . THR A 1 196 ? 11.137 -7.445 8.492 1.00 94.81 196 THR A CA 1
ATOM 1529 C C . THR A 1 196 ? 11.003 -7.731 9.990 1.00 94.81 196 THR A C 1
ATOM 1531 O O . THR A 1 196 ? 10.607 -8.830 10.374 1.00 94.81 196 THR A O 1
ATOM 1534 N N . LYS A 1 197 ? 11.222 -6.732 10.858 1.00 92.50 197 LYS A N 1
ATOM 1535 C CA . LYS A 1 197 ? 10.878 -6.809 12.290 1.00 92.50 197 LYS A CA 1
ATOM 1536 C C . LYS A 1 197 ? 9.392 -7.118 12.540 1.00 92.50 197 LYS A C 1
ATOM 1538 O O . LYS A 1 197 ? 9.042 -7.678 13.572 1.00 92.50 197 LYS A O 1
ATOM 1543 N N . LEU A 1 198 ? 8.516 -6.790 11.587 1.00 94.88 198 LEU A N 1
ATOM 1544 C CA . LEU A 1 198 ? 7.080 -7.076 11.645 1.00 94.88 198 LEU A CA 1
ATOM 1545 C C . LEU A 1 198 ? 6.736 -8.532 11.295 1.00 94.88 198 LEU A C 1
ATOM 1547 O O . LEU A 1 198 ? 5.601 -8.951 11.498 1.00 94.88 198 LEU A O 1
ATOM 1551 N N . ASP A 1 199 ? 7.693 -9.316 10.795 1.00 95.38 199 ASP A N 1
ATOM 1552 C CA . ASP A 1 199 ? 7.463 -10.720 10.439 1.00 95.38 199 ASP A CA 1
ATOM 1553 C C . ASP A 1 199 ? 7.717 -11.686 11.602 1.00 95.38 199 ASP A C 1
ATOM 1555 O O . ASP A 1 199 ? 7.275 -12.838 11.551 1.00 95.38 199 ASP A O 1
ATOM 1559 N N . GLN A 1 200 ? 8.405 -11.211 12.644 1.00 85.88 200 GLN A N 1
ATOM 1560 C CA . GLN A 1 200 ? 8.715 -11.955 13.864 1.00 85.88 200 GLN A CA 1
ATOM 1561 C C . GLN A 1 200 ? 7.451 -12.170 14.701 1.00 85.88 200 GLN A C 1
ATOM 1563 O O . GLN A 1 200 ? 6.565 -11.318 14.701 1.00 85.88 200 GLN A O 1
ATOM 1568 N N . LYS A 1 201 ? 7.365 -13.299 15.421 1.00 74.00 201 LYS A N 1
ATOM 1569 C CA . LYS A 1 201 ? 6.228 -13.607 16.308 1.00 74.00 201 LYS A CA 1
ATOM 1570 C C . LYS A 1 201 ? 6.076 -12.521 17.379 1.00 74.00 201 LYS A C 1
ATOM 1572 O O . LYS A 1 201 ? 7.079 -12.045 17.904 1.00 74.00 201 LYS A O 1
ATOM 1577 N N . VAL A 1 202 ? 4.837 -12.143 17.719 1.00 62.47 202 VAL A N 1
ATOM 1578 C CA . VAL A 1 202 ? 4.585 -11.226 18.840 1.00 62.47 202 VAL A CA 1
ATOM 1579 C C . VAL A 1 202 ? 4.979 -11.948 20.126 1.00 62.47 202 VAL A C 1
ATOM 1581 O O . VAL A 1 202 ? 4.242 -12.794 20.629 1.00 62.47 202 VAL A O 1
ATOM 1584 N N . THR A 1 203 ? 6.148 -11.626 20.666 1.00 52.72 203 THR A N 1
ATOM 1585 C CA . THR A 1 203 ? 6.467 -11.948 22.056 1.00 52.72 203 THR A CA 1
ATOM 1586 C C . THR A 1 203 ? 5.671 -10.981 22.940 1.00 52.72 203 THR A C 1
ATOM 1588 O O . THR A 1 203 ? 5.702 -9.777 22.670 1.00 52.72 203 THR A O 1
ATOM 1591 N N . PRO A 1 204 ? 4.946 -11.439 23.978 1.00 42.84 204 PRO A N 1
ATOM 1592 C CA . PRO A 1 204 ? 4.305 -10.538 24.931 1.00 42.84 204 PRO A CA 1
ATOM 1593 C C . PRO A 1 204 ? 5.350 -9.571 25.503 1.00 42.84 204 PRO A C 1
ATOM 1595 O O . PRO A 1 204 ? 6.368 -10.003 26.043 1.00 42.84 204 PRO A O 1
ATOM 1598 N N . ALA A 1 205 ? 5.140 -8.268 25.319 1.00 42.28 205 ALA A N 1
ATOM 1599 C CA . ALA A 1 205 ? 6.142 -7.258 25.636 1.00 42.28 205 ALA A CA 1
ATOM 1600 C C . ALA A 1 205 ? 6.438 -7.211 27.145 1.00 42.28 205 ALA A C 1
ATOM 1602 O O . ALA A 1 205 ? 5.576 -6.845 27.945 1.00 42.28 205 ALA A O 1
ATOM 1603 N N . LYS A 1 206 ? 7.685 -7.510 27.525 1.00 32.78 206 LYS A N 1
ATOM 1604 C CA . LYS A 1 206 ? 8.300 -6.937 28.726 1.00 32.78 206 LYS A CA 1
ATOM 1605 C C . LYS A 1 206 ? 8.777 -5.537 28.326 1.00 32.78 206 LYS A C 1
ATOM 1607 O O . LYS A 1 206 ? 9.476 -5.400 27.326 1.00 32.78 206 LYS A O 1
ATOM 1612 N N . GLN A 1 207 ? 8.328 -4.518 29.054 1.00 37.03 207 GLN A N 1
ATOM 1613 C CA . GLN A 1 207 ? 8.742 -3.121 28.885 1.00 37.03 207 GLN A CA 1
ATOM 1614 C C . GLN A 1 207 ? 10.278 -3.041 28.942 1.00 37.03 207 GLN A C 1
ATOM 1616 O O . GLN A 1 207 ? 10.864 -3.567 29.889 1.00 37.03 207 GLN A O 1
ATOM 1621 N N . VAL A 1 208 ? 10.922 -2.435 27.942 1.00 33.59 208 VAL A N 1
ATOM 1622 C CA . VAL A 1 208 ? 12.359 -2.121 27.982 1.00 33.59 208 VAL A CA 1
ATOM 1623 C C . VAL A 1 208 ? 12.550 -0.686 27.516 1.00 33.59 208 VAL A C 1
ATOM 1625 O O . VAL A 1 208 ? 12.165 -0.320 26.404 1.00 33.59 208 VAL A O 1
ATOM 1628 N N . ASP A 1 209 ? 13.117 0.092 28.430 1.00 34.66 209 ASP A N 1
ATOM 1629 C CA . ASP A 1 209 ? 13.445 1.502 28.323 1.00 34.66 209 ASP A CA 1
ATOM 1630 C C . ASP A 1 209 ? 14.489 1.798 27.236 1.00 34.66 209 ASP A C 1
ATOM 1632 O O . ASP A 1 209 ? 15.372 1.004 26.916 1.00 34.66 209 ASP A O 1
ATOM 1636 N N . THR A 1 210 ? 14.363 2.999 26.682 1.00 34.47 210 THR A N 1
ATOM 1637 C CA . THR A 1 210 ? 15.270 3.663 25.742 1.00 34.47 210 THR A CA 1
ATOM 1638 C C . THR A 1 210 ? 16.697 3.807 26.270 1.00 34.47 210 THR A C 1
ATOM 1640 O O . THR A 1 210 ? 16.904 4.461 27.290 1.00 34.47 210 THR A O 1
ATOM 1643 N N . GLU A 1 211 ? 17.690 3.387 25.479 1.00 28.66 211 GLU A N 1
ATOM 1644 C CA . GLU A 1 211 ? 19.060 3.898 25.585 1.00 28.66 211 GLU A CA 1
ATOM 1645 C C . GLU A 1 211 ? 19.613 4.336 24.219 1.00 28.66 211 GLU A C 1
ATOM 1647 O O . GLU A 1 211 ? 19.369 3.731 23.175 1.00 28.66 211 GLU A O 1
ATOM 1652 N N . LYS A 1 212 ? 20.293 5.486 24.253 1.00 34.09 212 LYS A N 1
ATOM 1653 C CA . LYS A 1 212 ? 20.779 6.302 23.137 1.00 34.09 212 LYS A CA 1
ATOM 1654 C C . LYS A 1 212 ? 22.008 5.665 22.477 1.00 34.09 212 LYS A C 1
ATOM 1656 O O . LYS A 1 212 ? 22.848 5.088 23.157 1.00 34.09 212 LYS A O 1
ATOM 1661 N N . THR A 1 213 ? 22.216 5.884 21.178 1.00 25.61 213 THR A N 1
ATOM 1662 C CA . THR A 1 213 ? 23.542 5.697 20.559 1.00 25.61 213 THR A CA 1
ATOM 1663 C C . THR A 1 213 ? 23.901 6.879 19.663 1.00 25.61 213 THR A C 1
ATOM 1665 O O . THR A 1 213 ? 23.072 7.434 18.946 1.00 25.61 213 THR A O 1
ATOM 1668 N N . VAL A 1 214 ? 25.154 7.294 19.822 1.00 27.03 214 VAL A N 1
ATOM 1669 C CA . VAL A 1 214 ? 25.762 8.579 19.485 1.00 27.03 214 VAL A CA 1
ATOM 1670 C C . VAL A 1 214 ? 26.320 8.602 18.057 1.00 27.03 214 VAL A C 1
ATOM 1672 O O . VAL A 1 214 ? 26.846 7.619 17.545 1.00 27.03 214 VAL A O 1
ATOM 1675 N N . THR A 1 215 ? 26.214 9.782 17.451 1.00 23.45 215 THR A N 1
ATOM 1676 C CA . THR A 1 215 ? 26.748 10.253 16.167 1.00 23.45 215 THR A CA 1
ATOM 1677 C C . THR A 1 215 ? 28.264 10.077 16.010 1.00 23.45 215 THR A C 1
ATOM 1679 O O . THR A 1 215 ? 29.017 10.454 16.904 1.00 23.45 215 THR A O 1
ATOM 1682 N N . ASN A 1 216 ? 28.734 9.718 14.808 1.00 23.67 216 ASN A N 1
ATOM 1683 C CA . ASN A 1 216 ? 30.010 10.244 14.314 1.00 23.67 216 ASN A CA 1
ATOM 1684 C C . ASN A 1 216 ? 29.963 10.525 12.798 1.00 23.67 216 ASN A C 1
ATOM 1686 O O . ASN A 1 216 ? 29.568 9.672 12.007 1.00 23.67 216 ASN A O 1
ATOM 1690 N N . LYS A 1 217 ? 30.343 11.747 12.404 1.00 27.48 217 LYS A N 1
ATOM 1691 C CA . LYS A 1 217 ? 30.474 12.231 11.020 1.00 27.48 217 LYS A CA 1
ATOM 1692 C C . LYS A 1 217 ? 31.913 12.701 10.821 1.00 27.48 217 LYS A C 1
ATOM 1694 O O . LYS A 1 217 ? 32.370 13.521 11.610 1.00 27.48 217 LYS A O 1
ATOM 1699 N N . GLN A 1 218 ? 32.555 12.345 9.707 1.00 22.25 218 GLN A N 1
ATOM 1700 C CA . GLN A 1 218 ? 33.638 13.164 9.143 1.00 22.25 218 GLN A CA 1
ATOM 1701 C C . GLN A 1 218 ? 33.674 13.115 7.597 1.00 22.25 218 GLN A C 1
ATOM 1703 O O . GLN A 1 218 ? 33.160 12.163 7.012 1.00 22.25 218 GLN A O 1
ATOM 1708 N N . PRO A 1 219 ? 34.194 14.172 6.930 1.00 27.16 219 PRO A N 1
ATOM 1709 C CA . PRO A 1 219 ? 33.839 14.557 5.562 1.00 27.16 219 PRO A CA 1
ATOM 1710 C C . PRO A 1 219 ? 34.897 14.179 4.512 1.00 27.16 219 PRO A C 1
ATOM 1712 O O . PRO A 1 219 ? 36.080 14.072 4.825 1.00 27.16 219 PRO A O 1
ATOM 1715 N N . VAL A 1 220 ? 34.502 14.116 3.234 1.00 23.77 220 VAL A N 1
ATOM 1716 C CA . VAL A 1 220 ? 35.442 14.035 2.099 1.00 23.77 220 VAL A CA 1
ATOM 1717 C C . VAL A 1 220 ? 35.200 15.189 1.118 1.00 23.77 220 VAL A C 1
ATOM 1719 O O . VAL A 1 220 ? 34.083 15.410 0.653 1.00 23.77 220 VAL A O 1
ATOM 1722 N N . LYS A 1 221 ? 36.272 15.943 0.834 1.00 26.00 221 LYS A N 1
ATOM 1723 C CA . LYS A 1 221 ? 36.383 17.007 -0.182 1.00 26.00 221 LYS A CA 1
ATOM 1724 C C . LYS A 1 221 ? 36.773 16.400 -1.536 1.00 26.00 221 LYS A C 1
ATOM 1726 O O . LYS A 1 221 ? 37.603 15.495 -1.571 1.00 26.00 221 LYS A O 1
ATOM 1731 N N . THR A 1 222 ? 36.310 16.966 -2.654 1.00 23.77 222 THR A N 1
ATOM 1732 C CA . THR A 1 222 ? 36.917 16.697 -3.975 1.00 23.77 222 THR A CA 1
ATOM 1733 C C . THR A 1 222 ? 36.847 17.917 -4.900 1.00 23.77 222 THR A C 1
ATOM 1735 O O . THR A 1 222 ? 35.833 18.609 -4.973 1.00 23.77 222 THR A O 1
ATOM 1738 N N . THR A 1 223 ? 37.965 18.187 -5.574 1.00 22.77 223 THR A N 1
ATOM 1739 C CA . THR A 1 223 ? 38.248 19.277 -6.522 1.00 22.77 223 THR A CA 1
ATOM 1740 C C . THR A 1 223 ? 37.973 18.867 -7.983 1.00 22.77 223 THR A C 1
ATOM 1742 O O . THR A 1 223 ? 37.908 17.686 -8.309 1.00 22.77 223 THR A O 1
ATOM 1745 N N . ARG A 1 224 ? 37.788 19.857 -8.873 1.00 25.47 224 ARG A N 1
ATOM 1746 C CA . ARG A 1 224 ? 37.321 19.741 -10.277 1.00 25.47 224 ARG A CA 1
ATOM 1747 C C . ARG A 1 224 ? 38.391 20.203 -11.285 1.00 25.47 224 ARG A C 1
ATOM 1749 O O . ARG A 1 224 ? 39.010 21.230 -11.017 1.00 25.47 224 ARG A O 1
ATOM 1756 N N . PRO A 1 225 ? 38.477 19.612 -12.496 1.00 24.22 225 PRO A N 1
ATOM 1757 C CA . PRO A 1 225 ? 39.000 20.292 -13.690 1.00 24.22 225 PRO A CA 1
ATOM 1758 C C . PRO A 1 225 ? 37.905 20.609 -14.738 1.00 24.22 225 PRO A C 1
ATOM 1760 O O . PRO A 1 225 ? 36.844 19.986 -14.773 1.00 24.22 225 PRO A O 1
ATOM 1763 N N . LYS A 1 226 ? 38.151 21.637 -15.566 1.00 28.41 226 LYS A N 1
ATOM 1764 C CA . LYS A 1 226 ? 37.237 22.246 -16.558 1.00 28.41 226 LYS A CA 1
ATOM 1765 C C . LYS A 1 226 ? 37.618 21.862 -17.999 1.00 28.41 226 LYS A C 1
ATOM 1767 O O . LYS A 1 226 ? 38.786 22.007 -18.330 1.00 28.41 226 LYS A O 1
ATOM 1772 N N . THR A 1 227 ? 36.627 21.606 -18.865 1.00 23.64 227 THR A N 1
ATOM 1773 C CA . THR A 1 227 ? 36.660 21.853 -20.333 1.00 23.64 227 THR A CA 1
ATOM 1774 C C . THR A 1 227 ? 35.229 21.933 -20.922 1.00 23.64 227 THR A C 1
ATOM 1776 O O . THR A 1 227 ? 34.285 21.401 -20.336 1.00 23.64 227 THR A O 1
ATOM 1779 N N . LYS A 1 228 ? 35.055 22.701 -22.016 1.00 25.55 228 LYS A N 1
ATOM 1780 C CA . LYS A 1 228 ? 33.784 23.184 -22.629 1.00 25.55 228 LYS A CA 1
ATOM 1781 C C . LYS A 1 228 ? 33.121 22.170 -23.609 1.00 25.55 228 LYS A C 1
ATOM 1783 O O . LYS A 1 228 ? 33.822 21.279 -24.073 1.00 25.55 228 LYS A O 1
ATOM 1788 N N . PRO A 1 229 ? 31.816 22.326 -23.952 1.00 35.69 229 PRO A N 1
ATOM 1789 C CA . PRO A 1 229 ? 30.938 21.242 -24.427 1.00 35.69 229 PRO A CA 1
ATOM 1790 C C . PRO A 1 229 ? 30.486 21.330 -25.902 1.00 35.69 229 PRO A C 1
ATOM 1792 O O . PRO A 1 229 ? 30.380 22.430 -26.451 1.00 35.69 229 PRO A O 1
ATOM 1795 N N . THR A 1 230 ? 30.051 20.195 -26.480 1.00 25.77 230 THR A N 1
ATOM 1796 C CA . THR A 1 230 ? 29.218 20.176 -27.705 1.00 25.77 230 THR A CA 1
ATOM 1797 C C . THR A 1 230 ? 28.196 19.012 -27.765 1.00 25.77 230 THR A C 1
ATOM 1799 O O . THR A 1 230 ? 28.552 17.852 -27.915 1.00 25.77 230 THR A O 1
ATOM 1802 N N . LYS A 1 231 ? 26.918 19.405 -27.620 1.00 39.16 231 LYS A N 1
ATOM 1803 C CA . LYS A 1 231 ? 25.602 18.997 -28.195 1.00 39.16 231 LYS A CA 1
ATOM 1804 C C . LYS A 1 231 ? 25.216 17.532 -28.550 1.00 39.16 231 LYS A C 1
ATOM 1806 O O . LYS A 1 231 ? 25.590 17.026 -29.598 1.00 39.16 231 LYS A O 1
ATOM 1811 N N . SER A 1 232 ? 24.195 17.049 -27.814 1.00 37.47 232 SER A N 1
ATOM 1812 C CA . SER A 1 232 ? 22.854 16.571 -28.266 1.00 37.47 232 SER A CA 1
ATOM 1813 C C . SER A 1 232 ? 22.441 15.163 -27.796 1.00 37.47 232 SER A C 1
ATOM 1815 O O . SER A 1 232 ? 23.179 14.194 -27.940 1.00 37.47 232 SER A O 1
ATOM 1817 N N . THR A 1 233 ? 21.213 15.084 -27.268 1.00 50.59 233 THR A N 1
ATOM 1818 C CA . THR A 1 233 ? 20.542 13.937 -26.641 1.00 50.59 233 THR A CA 1
ATOM 1819 C C . THR A 1 233 ? 19.107 13.846 -27.175 1.00 50.59 233 THR A C 1
ATOM 1821 O O . THR A 1 233 ? 18.407 14.858 -27.224 1.00 50.59 233 THR A O 1
ATOM 1824 N N . ALA A 1 234 ? 18.635 12.637 -27.498 1.00 53.78 234 ALA A N 1
ATOM 1825 C CA . ALA A 1 234 ? 17.228 12.378 -27.802 1.00 53.78 234 ALA A CA 1
ATOM 1826 C C . ALA A 1 234 ? 16.331 12.694 -26.585 1.00 53.78 234 ALA A C 1
ATOM 1828 O O . ALA A 1 234 ? 16.552 12.179 -25.487 1.00 53.78 234 ALA A O 1
ATOM 1829 N N . THR A 1 235 ? 15.324 13.547 -26.784 1.00 57.75 235 THR A N 1
ATOM 1830 C CA . THR A 1 235 ? 14.341 13.934 -25.760 1.00 57.75 235 THR A CA 1
ATOM 1831 C C . THR A 1 235 ? 12.998 13.294 -26.092 1.00 57.75 235 THR A C 1
ATOM 1833 O O . THR A 1 235 ? 12.472 13.503 -27.184 1.00 57.75 235 THR A O 1
ATOM 1836 N N . LYS A 1 236 ? 12.440 12.521 -25.159 1.00 73.44 236 LYS A N 1
ATOM 1837 C CA . LYS A 1 236 ? 11.124 11.884 -25.280 1.00 73.44 236 LYS A CA 1
ATOM 1838 C C . LYS A 1 236 ? 10.127 12.609 -24.381 1.00 73.44 236 LYS A C 1
ATOM 1840 O O . LYS A 1 236 ? 10.362 12.728 -23.180 1.00 73.44 236 LYS A O 1
ATOM 1845 N N . PHE A 1 237 ? 9.018 13.068 -24.951 1.00 69.12 237 PHE A N 1
ATOM 1846 C CA . PHE A 1 237 ? 7.891 13.588 -24.176 1.00 69.12 237 PHE A CA 1
ATOM 1847 C C . PHE A 1 237 ? 7.159 12.439 -23.479 1.00 69.12 237 PHE A C 1
ATOM 1849 O O . PHE A 1 237 ? 6.991 11.361 -24.054 1.00 69.12 237 PHE A O 1
ATOM 1856 N N . MET A 1 238 ? 6.760 12.661 -22.232 1.00 66.19 238 MET A N 1
ATOM 1857 C CA . MET A 1 238 ? 5.996 11.704 -21.440 1.00 66.19 238 MET A CA 1
ATOM 1858 C C . MET A 1 238 ? 5.147 12.432 -20.408 1.00 66.19 238 MET A C 1
ATOM 1860 O O . MET A 1 238 ? 5.531 13.493 -19.944 1.00 66.19 238 MET A O 1
ATOM 1864 N N . GLU A 1 239 ? 4.040 11.826 -20.004 1.00 63.59 239 GLU A N 1
ATOM 1865 C CA . GLU A 1 239 ? 3.343 12.212 -18.783 1.00 63.59 239 GLU A CA 1
ATOM 1866 C C . GLU A 1 239 ? 3.456 11.040 -17.817 1.00 63.59 239 GLU A C 1
ATOM 1868 O O . GLU A 1 239 ? 2.917 9.964 -18.074 1.00 63.59 239 GLU A O 1
ATOM 1873 N N . ALA A 1 240 ? 4.215 11.220 -16.743 1.00 69.44 240 ALA A N 1
ATOM 1874 C CA . ALA A 1 240 ? 4.338 10.266 -15.645 1.00 69.44 240 ALA A CA 1
ATOM 1875 C C . ALA A 1 240 ? 4.310 11.034 -14.316 1.00 69.44 240 ALA A C 1
ATOM 1877 O O . ALA A 1 240 ? 4.385 12.262 -14.308 1.00 69.44 240 ALA A O 1
ATOM 1878 N N . PHE A 1 241 ? 4.246 10.345 -13.179 1.00 73.44 241 PHE A N 1
ATOM 1879 C CA . PHE A 1 241 ? 4.524 10.987 -11.896 1.00 73.44 241 PHE A CA 1
ATOM 1880 C C . PHE A 1 241 ? 5.727 10.342 -11.242 1.00 73.44 241 PHE A C 1
ATOM 1882 O O . PHE A 1 241 ? 6.202 9.279 -11.632 1.00 73.44 241 PHE A O 1
ATOM 1889 N N . GLY A 1 242 ? 6.248 10.997 -10.222 1.00 79.50 242 GLY A N 1
ATOM 1890 C CA . GLY A 1 242 ? 7.275 10.417 -9.393 1.00 79.50 242 GLY A CA 1
ATOM 1891 C C . GLY A 1 242 ? 7.288 10.997 -7.999 1.00 79.50 242 GLY A C 1
ATOM 1892 O O . GLY A 1 242 ? 6.578 11.950 -7.710 1.00 79.50 242 GLY A O 1
ATOM 1893 N N . ILE A 1 243 ? 8.090 10.398 -7.134 1.00 78.31 243 ILE A N 1
ATOM 1894 C CA . ILE A 1 243 ? 8.426 10.923 -5.818 1.00 78.31 243 ILE A CA 1
ATOM 1895 C C . ILE A 1 243 ? 9.924 11.185 -5.829 1.00 78.31 243 ILE A C 1
ATOM 1897 O O . ILE A 1 243 ? 10.713 10.266 -6.062 1.00 78.31 243 ILE A O 1
ATOM 1901 N N . VAL A 1 244 ? 10.333 12.434 -5.616 1.00 77.50 244 VAL A N 1
ATOM 1902 C CA . VAL A 1 244 ? 11.760 12.755 -5.502 1.00 77.50 244 VAL A CA 1
ATOM 1903 C C . VAL A 1 244 ? 12.288 12.156 -4.208 1.00 77.50 244 VAL A C 1
ATOM 1905 O O . VAL A 1 244 ? 11.710 12.352 -3.140 1.00 77.50 244 VAL A O 1
ATOM 1908 N N . LYS A 1 245 ? 13.375 11.394 -4.312 1.00 73.31 245 LYS A N 1
ATOM 1909 C CA . LYS A 1 245 ? 13.941 10.653 -3.185 1.00 73.31 245 LYS A CA 1
ATOM 1910 C C . LYS A 1 245 ? 14.531 11.620 -2.153 1.00 73.31 245 LYS A C 1
ATOM 1912 O O . LYS A 1 245 ? 15.073 12.656 -2.525 1.00 73.31 245 LYS A O 1
ATOM 1917 N N . ALA A 1 246 ? 14.499 11.259 -0.870 1.00 66.56 246 ALA A N 1
ATOM 1918 C CA . ALA A 1 246 ? 15.003 12.098 0.225 1.00 66.56 246 ALA A CA 1
ATOM 1919 C C . ALA A 1 246 ? 16.482 12.505 0.083 1.00 66.56 246 ALA A C 1
ATOM 1921 O O . ALA A 1 246 ? 16.879 13.580 0.524 1.00 66.56 246 ALA A O 1
ATOM 1922 N N . GLN A 1 247 ? 17.294 11.676 -0.576 1.00 68.56 247 GLN A N 1
ATOM 1923 C CA . GLN A 1 247 ? 18.704 11.957 -0.849 1.00 68.56 247 GLN A CA 1
ATOM 1924 C C . GLN A 1 247 ? 18.947 12.898 -2.039 1.00 68.56 247 GLN A C 1
ATOM 1926 O O . GLN A 1 247 ? 20.090 13.296 -2.279 1.00 68.56 247 GLN A O 1
ATOM 1931 N N . ALA A 1 248 ? 17.913 13.235 -2.816 1.00 78.75 248 ALA A N 1
ATOM 1932 C CA . ALA A 1 248 ? 18.052 14.173 -3.916 1.00 78.75 248 ALA A CA 1
ATOM 1933 C C . ALA A 1 248 ? 18.458 15.535 -3.348 1.00 78.75 248 ALA A C 1
ATOM 1935 O O . ALA A 1 248 ? 17.747 16.122 -2.541 1.00 78.75 248 ALA A O 1
ATOM 1936 N N . SER A 1 249 ? 19.610 16.055 -3.759 1.00 79.06 249 SER A N 1
ATOM 1937 C CA . SER A 1 249 ? 20.121 17.325 -3.228 1.00 79.06 249 SER A CA 1
ATOM 1938 C C . SER A 1 249 ? 19.823 18.512 -4.142 1.00 79.06 249 SER A C 1
ATOM 1940 O O . SER A 1 249 ? 19.716 19.647 -3.671 1.00 79.06 249 SER A O 1
ATOM 1942 N N . ARG A 1 250 ? 19.686 18.279 -5.455 1.00 84.06 250 ARG A N 1
ATOM 1943 C CA . ARG A 1 250 ? 19.604 19.344 -6.463 1.00 84.06 250 ARG A CA 1
ATOM 1944 C C . ARG A 1 250 ? 18.564 19.057 -7.536 1.00 84.06 250 ARG A C 1
ATOM 1946 O O . ARG A 1 250 ? 18.458 17.936 -8.024 1.00 84.06 250 ARG A O 1
ATOM 1953 N N . ILE A 1 251 ? 17.885 20.121 -7.952 1.00 87.12 251 ILE A N 1
ATOM 1954 C CA . ILE A 1 251 ? 17.060 20.184 -9.160 1.00 87.12 251 ILE A CA 1
ATOM 1955 C C . ILE A 1 251 ? 17.705 21.184 -10.115 1.00 87.12 251 ILE A C 1
ATOM 1957 O O . ILE A 1 251 ? 17.995 22.320 -9.731 1.00 87.12 251 ILE A O 1
ATOM 1961 N N . TY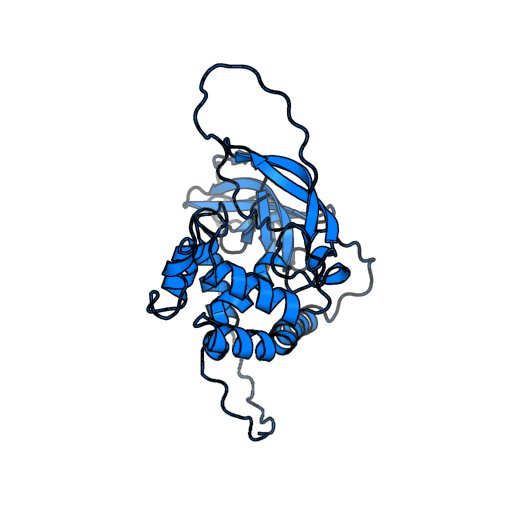R A 1 252 ? 17.952 20.776 -11.355 1.00 88.25 252 TYR A N 1
ATOM 1962 C CA . TYR A 1 252 ? 18.691 21.573 -12.337 1.00 88.25 252 TYR A CA 1
ATOM 1963 C C . TYR A 1 252 ? 17.731 22.386 -13.206 1.00 88.25 252 TYR A C 1
ATOM 1965 O O . TYR A 1 252 ? 16.692 21.888 -13.623 1.00 88.25 252 TYR A O 1
ATOM 1973 N N . THR A 1 253 ? 18.045 23.648 -13.500 1.00 84.06 253 THR A N 1
ATOM 1974 C CA . THR A 1 253 ? 17.155 24.506 -14.308 1.00 84.06 253 THR A CA 1
ATOM 1975 C C . THR A 1 253 ? 17.159 24.137 -15.790 1.00 84.06 253 THR A C 1
ATOM 1977 O O . THR A 1 253 ? 16.266 24.538 -16.529 1.00 84.06 253 THR A O 1
ATOM 1980 N N . LYS A 1 254 ? 18.156 23.364 -16.227 1.00 81.69 254 LYS A N 1
ATOM 1981 C CA . LYS A 1 254 ? 18.281 22.809 -17.576 1.00 81.69 254 LYS A CA 1
ATOM 1982 C C . LYS A 1 254 ? 18.794 21.377 -17.483 1.00 81.69 254 LYS A C 1
ATOM 1984 O O . LYS A 1 254 ? 19.497 21.038 -16.530 1.00 81.69 254 LYS A O 1
ATOM 1989 N N . MET A 1 255 ? 18.476 20.567 -18.489 1.00 75.25 255 MET A N 1
ATOM 1990 C CA . MET A 1 255 ? 19.042 19.230 -18.630 1.00 75.25 255 MET A CA 1
ATOM 1991 C C . MET A 1 255 ? 20.582 19.317 -18.715 1.00 75.25 255 MET A C 1
ATOM 1993 O O . MET A 1 255 ? 21.087 20.088 -19.537 1.00 75.25 255 MET A O 1
ATOM 1997 N N . PRO A 1 256 ? 21.339 18.568 -17.892 1.00 68.81 256 PRO A N 1
ATOM 1998 C CA . PRO A 1 256 ? 22.801 18.554 -17.975 1.00 68.81 256 PRO A CA 1
ATOM 1999 C C . PRO A 1 256 ? 23.311 17.926 -19.276 1.00 68.81 256 PRO A C 1
ATOM 2001 O O . PRO A 1 256 ? 22.737 16.957 -19.772 1.00 68.81 256 PRO A O 1
ATOM 2004 N N . ASP A 1 257 ? 24.400 18.475 -19.820 1.00 63.00 257 ASP A N 1
ATOM 2005 C CA . ASP A 1 257 ? 25.014 17.990 -21.061 1.00 63.00 257 ASP A CA 1
ATOM 2006 C C . ASP A 1 257 ? 25.863 16.714 -20.867 1.00 63.00 257 ASP A C 1
ATOM 2008 O O . ASP A 1 257 ? 25.991 16.183 -19.759 1.00 63.00 257 ASP A O 1
ATOM 2012 N N . SER A 1 258 ? 26.453 16.217 -21.963 1.00 52.78 258 SER A N 1
ATOM 2013 C CA . SER A 1 258 ? 27.263 14.987 -22.028 1.00 52.78 258 SER A CA 1
ATOM 2014 C C . SER A 1 258 ? 28.446 14.943 -21.053 1.00 52.78 258 SER A C 1
ATOM 2016 O O . SER A 1 258 ? 28.962 13.863 -20.779 1.00 52.78 258 SER A O 1
ATOM 2018 N N . THR A 1 259 ? 28.836 16.079 -20.473 1.00 51.41 259 THR A N 1
ATOM 2019 C CA . THR A 1 259 ? 29.923 16.195 -19.490 1.00 51.41 259 THR A CA 1
ATOM 2020 C C . THR A 1 259 ? 29.439 16.372 -18.045 1.00 51.41 259 THR A C 1
ATOM 2022 O O . THR A 1 259 ? 30.236 16.678 -17.161 1.00 51.41 259 THR A O 1
ATOM 2025 N N . GLN A 1 260 ? 28.139 16.181 -17.773 1.00 53.62 260 GLN A N 1
ATOM 2026 C CA . GLN A 1 260 ? 27.500 16.554 -16.504 1.00 53.62 260 GLN A CA 1
ATOM 2027 C C . GLN A 1 260 ? 27.812 18.005 -16.102 1.00 53.62 260 GLN A C 1
ATOM 2029 O O . GLN A 1 260 ? 27.964 18.283 -14.908 1.00 53.62 260 GLN A O 1
ATOM 2034 N N . HIS A 1 261 ? 27.900 18.953 -17.053 1.00 49.41 261 HIS A N 1
ATOM 2035 C CA . HIS A 1 261 ? 27.871 20.368 -16.677 1.00 49.41 261 HIS A CA 1
ATOM 2036 C C . HIS A 1 261 ? 26.500 20.650 -16.077 1.00 49.41 261 HIS A C 1
ATOM 2038 O O . HIS A 1 261 ? 25.502 20.888 -16.753 1.00 49.41 261 HIS A O 1
ATOM 2044 N N . GLN A 1 262 ? 26.468 20.551 -14.757 1.00 59.69 262 GLN A N 1
ATOM 2045 C CA . GLN A 1 262 ? 25.362 20.925 -13.915 1.00 59.69 262 GLN A CA 1
ATOM 2046 C C . GLN A 1 262 ? 25.211 22.435 -14.071 1.00 59.69 262 GLN A C 1
ATOM 2048 O O . GLN A 1 262 ? 25.981 23.208 -13.501 1.00 59.69 262 GLN A O 1
ATOM 2053 N N . GLY A 1 263 ? 24.275 22.856 -14.925 1.00 61.25 263 GLY A N 1
ATOM 2054 C CA . GLY A 1 263 ? 23.877 24.256 -15.025 1.00 61.25 263 GLY A CA 1
ATOM 2055 C C . GLY A 1 263 ? 23.372 24.785 -13.680 1.00 61.25 263 GLY A C 1
ATOM 2056 O O . GLY A 1 263 ? 23.413 24.098 -12.656 1.00 61.25 263 GLY A O 1
ATOM 2057 N N . ALA A 1 264 ? 22.859 26.016 -13.672 1.00 71.56 264 ALA A N 1
ATOM 2058 C CA . ALA A 1 264 ? 22.225 26.566 -12.479 1.00 71.56 264 ALA A CA 1
ATOM 2059 C C . ALA A 1 264 ? 21.210 25.564 -11.899 1.00 71.56 264 ALA A C 1
ATOM 2061 O O . ALA A 1 264 ? 20.456 24.908 -12.616 1.00 71.56 264 ALA A O 1
ATOM 2062 N N . SER A 1 265 ? 21.227 25.402 -10.587 1.00 79.62 265 SER A N 1
ATOM 2063 C CA . SER A 1 265 ? 20.431 24.388 -9.904 1.00 79.62 265 SER A CA 1
ATOM 2064 C C . SER A 1 265 ? 19.987 24.927 -8.561 1.00 79.62 265 SER A C 1
ATOM 2066 O O . SER A 1 265 ? 20.748 25.642 -7.908 1.00 79.62 265 SER A O 1
ATOM 2068 N N . LYS A 1 266 ? 18.801 24.523 -8.137 1.00 82.88 266 LYS A N 1
ATOM 2069 C CA . LYS A 1 266 ? 18.199 24.868 -6.853 1.00 82.88 266 LYS A CA 1
ATOM 2070 C C . LYS A 1 266 ? 18.173 23.653 -5.932 1.00 82.88 266 LYS A C 1
ATOM 2072 O O . LYS A 1 266 ? 18.391 22.523 -6.373 1.00 82.88 266 LYS A O 1
ATOM 2077 N N . SER A 1 267 ? 17.914 23.903 -4.653 1.00 81.81 267 SER A N 1
ATOM 2078 C CA . SER A 1 267 ? 17.668 22.835 -3.684 1.00 81.81 267 SER A CA 1
ATOM 2079 C C . SER A 1 267 ? 16.501 21.959 -4.143 1.00 81.81 267 SER A C 1
ATOM 2081 O O . SER A 1 267 ? 15.487 22.475 -4.619 1.00 81.81 267 SER A O 1
ATOM 2083 N N . ALA A 1 268 ? 16.636 20.642 -3.984 1.00 81.00 268 ALA A N 1
ATOM 2084 C CA . ALA A 1 268 ? 15.541 19.707 -4.228 1.00 81.00 268 ALA A CA 1
ATOM 2085 C C . ALA A 1 268 ? 14.487 19.694 -3.113 1.00 81.00 268 ALA A C 1
ATOM 2087 O O . ALA A 1 268 ? 13.456 19.058 -3.287 1.00 81.00 268 ALA A O 1
ATOM 2088 N N . ALA A 1 269 ? 14.697 20.426 -2.012 1.00 73.94 269 ALA A N 1
ATOM 2089 C CA . ALA A 1 269 ? 13.816 20.425 -0.840 1.00 73.94 269 ALA A CA 1
ATOM 2090 C C . ALA A 1 269 ? 12.330 20.663 -1.159 1.00 73.94 269 ALA A C 1
ATOM 2092 O O . ALA A 1 269 ? 11.481 20.064 -0.516 1.00 73.94 269 ALA A O 1
ATOM 2093 N N . ALA A 1 270 ? 12.017 21.480 -2.170 1.00 70.12 270 ALA A N 1
ATOM 2094 C CA . ALA A 1 270 ? 10.636 21.746 -2.588 1.00 70.12 270 ALA A CA 1
ATOM 2095 C C . ALA A 1 270 ? 9.965 20.586 -3.350 1.00 70.12 270 ALA A C 1
ATOM 2097 O O . ALA A 1 270 ? 8.770 20.645 -3.603 1.00 70.12 270 ALA A O 1
ATOM 2098 N N . PHE A 1 271 ? 10.735 19.575 -3.757 1.00 73.44 271 PHE A N 1
ATOM 2099 C CA . PHE A 1 271 ? 10.267 18.424 -4.528 1.00 73.44 271 PHE A CA 1
ATOM 2100 C C . PHE A 1 271 ? 10.416 17.105 -3.759 1.00 73.44 271 PHE A C 1
ATOM 2102 O O . PHE A 1 271 ? 9.713 16.145 -4.067 1.00 73.44 271 PHE A O 1
ATOM 2109 N N . ILE A 1 272 ? 11.346 17.036 -2.795 1.00 68.75 272 ILE A N 1
ATOM 2110 C CA . ILE A 1 272 ? 11.610 15.840 -1.985 1.00 68.75 272 ILE A CA 1
ATOM 2111 C C . ILE A 1 272 ? 10.314 15.346 -1.345 1.00 68.75 272 ILE A C 1
ATOM 2113 O O . ILE A 1 272 ? 9.605 16.104 -0.692 1.00 68.75 272 ILE A O 1
ATOM 2117 N N . ASN A 1 273 ? 10.040 14.051 -1.509 1.00 54.00 273 ASN A N 1
ATOM 2118 C CA . ASN A 1 273 ? 8.873 13.360 -0.961 1.00 54.00 273 ASN A CA 1
ATOM 2119 C C . ASN A 1 273 ? 7.517 13.934 -1.416 1.00 54.00 273 ASN A C 1
ATOM 2121 O O . ASN A 1 273 ? 6.478 13.542 -0.889 1.00 54.00 273 ASN A O 1
ATOM 2125 N N . HIS A 1 274 ? 7.513 14.817 -2.417 1.00 63.94 274 HIS A N 1
ATOM 2126 C CA . HIS A 1 274 ? 6.314 15.297 -3.085 1.00 63.94 274 HIS A CA 1
ATOM 2127 C C . HIS A 1 274 ? 6.070 14.493 -4.356 1.00 63.94 274 HIS A C 1
ATOM 2129 O O . HIS A 1 274 ? 7.004 14.004 -5.001 1.00 63.94 274 HIS A O 1
ATOM 2135 N N . ARG A 1 275 ? 4.795 14.387 -4.738 1.00 70.12 275 ARG A N 1
ATOM 2136 C CA . ARG A 1 275 ? 4.431 13.868 -6.052 1.00 70.12 275 ARG A CA 1
ATOM 2137 C C . ARG A 1 275 ? 4.736 14.924 -7.100 1.00 70.12 275 ARG A C 1
ATOM 2139 O O . ARG A 1 275 ? 4.119 15.979 -7.113 1.00 70.12 275 ARG A O 1
ATOM 2146 N N . VAL A 1 276 ? 5.662 14.608 -7.991 1.00 81.62 276 VAL A N 1
ATOM 2147 C CA . VAL A 1 276 ? 6.069 15.479 -9.092 1.00 81.62 276 VAL A CA 1
ATOM 2148 C C . VAL A 1 276 ? 5.512 14.935 -10.399 1.00 81.62 276 VAL A C 1
ATOM 2150 O O . VAL A 1 276 ? 5.470 13.720 -10.590 1.00 81.62 276 VAL A O 1
ATOM 2153 N N . THR A 1 277 ? 5.090 15.812 -11.304 1.00 79.25 277 THR A N 1
ATOM 2154 C CA . THR A 1 277 ? 4.755 15.432 -12.684 1.00 79.25 277 THR A CA 1
ATOM 2155 C C . THR A 1 277 ? 6.039 15.349 -13.487 1.00 79.25 277 THR A C 1
ATOM 2157 O O . THR A 1 277 ? 6.847 16.266 -13.416 1.00 79.25 277 THR A O 1
ATOM 2160 N N . ILE A 1 278 ? 6.229 14.283 -14.250 1.00 85.81 278 ILE A N 1
ATOM 2161 C CA . ILE A 1 278 ? 7.334 14.082 -15.182 1.00 85.81 278 ILE A CA 1
ATOM 2162 C C . ILE A 1 278 ? 6.821 14.402 -16.588 1.00 85.81 278 ILE A C 1
ATOM 2164 O O . ILE A 1 278 ? 5.862 13.775 -17.030 1.00 85.81 278 ILE A O 1
ATOM 2168 N N . HIS A 1 279 ? 7.473 15.341 -17.276 1.00 82.31 279 HIS A N 1
ATOM 2169 C CA . HIS A 1 279 ? 7.076 15.846 -18.604 1.00 82.31 279 HIS A CA 1
ATOM 2170 C C . HIS A 1 279 ? 7.946 15.317 -19.744 1.00 82.31 279 HIS A C 1
ATOM 2172 O O . HIS A 1 279 ? 7.526 15.206 -20.899 1.00 82.31 279 HIS A O 1
ATOM 2178 N N . LYS A 1 280 ? 9.219 15.053 -19.444 1.00 86.06 280 LYS A N 1
ATOM 2179 C CA . LYS A 1 280 ? 10.209 14.641 -20.440 1.00 86.06 280 LYS A CA 1
ATOM 2180 C C . LYS A 1 280 ? 11.211 13.686 -19.830 1.00 86.06 280 LYS A C 1
ATOM 2182 O O . LYS A 1 280 ? 11.600 13.847 -18.677 1.00 86.06 280 LYS A O 1
ATOM 2187 N N . GLN A 1 281 ? 11.689 12.762 -20.650 1.00 85.75 281 GLN A N 1
ATOM 2188 C CA . GLN A 1 281 ? 12.895 11.990 -20.399 1.00 85.75 281 GLN A CA 1
ATOM 2189 C C . GLN A 1 281 ? 13.964 12.390 -21.406 1.00 85.75 281 GLN A C 1
ATOM 2191 O O . GLN A 1 281 ? 13.689 12.542 -22.598 1.00 85.75 281 GLN A O 1
ATOM 2196 N N . ALA A 1 282 ? 15.197 12.498 -20.937 1.00 79.88 282 ALA A N 1
ATOM 2197 C CA . ALA A 1 282 ? 16.350 12.693 -21.794 1.00 79.88 282 ALA A CA 1
ATOM 2198 C C . ALA A 1 282 ? 17.529 11.840 -21.312 1.00 79.88 282 ALA A C 1
ATOM 2200 O O . ALA A 1 282 ? 17.702 11.625 -20.113 1.00 79.88 282 ALA A O 1
ATOM 2201 N N . THR A 1 283 ? 18.347 11.363 -22.248 1.00 79.06 283 THR A N 1
ATOM 2202 C CA . THR A 1 283 ? 19.493 10.486 -21.967 1.00 79.06 283 THR A CA 1
ATOM 2203 C C . THR A 1 283 ? 20.795 11.099 -22.477 1.00 79.06 283 THR A C 1
ATOM 2205 O O . THR A 1 283 ? 20.976 11.263 -23.682 1.00 79.06 283 THR A O 1
ATOM 2208 N N . THR A 1 284 ? 21.731 11.442 -21.591 1.00 75.81 284 THR A N 1
ATOM 2209 C CA . THR A 1 284 ? 23.038 11.990 -22.005 1.00 75.81 284 THR A CA 1
ATOM 2210 C C . THR A 1 284 ? 23.791 11.012 -22.914 1.00 75.81 284 THR A C 1
ATOM 2212 O O . THR A 1 284 ? 23.539 9.810 -22.886 1.00 75.81 284 THR A O 1
ATOM 2215 N N . THR A 1 285 ? 24.780 11.491 -23.674 1.00 65.38 285 THR A N 1
ATOM 2216 C CA . THR A 1 285 ? 25.659 10.632 -24.500 1.00 65.38 285 THR A CA 1
ATOM 2217 C C . THR A 1 285 ? 26.367 9.541 -23.682 1.00 65.38 285 THR A C 1
ATOM 2219 O O . THR A 1 285 ? 26.717 8.496 -24.211 1.00 65.38 285 THR A O 1
ATOM 2222 N N . THR A 1 286 ? 26.527 9.755 -22.371 1.00 70.81 286 THR A N 1
ATOM 2223 C CA . THR A 1 286 ? 27.069 8.784 -21.406 1.00 70.81 286 THR A CA 1
ATOM 2224 C C . THR A 1 286 ? 26.035 7.779 -20.873 1.00 70.81 286 THR A C 1
ATOM 2226 O O . THR A 1 286 ? 26.341 7.020 -19.959 1.00 70.81 286 THR A O 1
ATOM 2229 N N . GLY A 1 287 ? 24.794 7.795 -21.370 1.00 68.75 287 GLY A N 1
ATOM 2230 C CA . GLY A 1 287 ? 23.720 6.885 -20.958 1.00 68.75 287 GLY A CA 1
ATOM 2231 C C . GLY A 1 287 ? 22.988 7.273 -19.667 1.00 68.75 287 GLY A C 1
ATOM 2232 O O . GLY A 1 287 ? 22.143 6.518 -19.194 1.00 68.75 287 GLY A O 1
ATOM 2233 N N . THR A 1 288 ? 23.268 8.440 -19.073 1.00 78.81 288 THR A N 1
ATOM 2234 C CA . THR A 1 288 ? 22.571 8.877 -17.851 1.00 78.81 288 THR A CA 1
ATOM 2235 C C . THR A 1 288 ? 21.180 9.400 -18.186 1.00 78.81 288 THR A C 1
ATOM 2237 O O . THR A 1 288 ? 21.041 10.331 -18.980 1.00 78.81 288 THR A O 1
ATOM 2240 N N . VAL A 1 289 ? 20.158 8.839 -17.539 1.00 81.44 289 VAL A N 1
ATOM 2241 C CA . VAL A 1 289 ? 18.756 9.230 -17.729 1.00 81.44 289 VAL A CA 1
ATOM 2242 C C . VAL A 1 289 ? 18.362 10.357 -16.773 1.00 81.44 289 VAL A C 1
ATOM 2244 O O . VAL A 1 289 ? 18.643 10.311 -15.571 1.00 81.44 289 VAL A O 1
ATOM 2247 N N . TRP A 1 290 ? 17.668 11.349 -17.320 1.00 88.50 290 TRP A N 1
ATOM 2248 C CA . TRP A 1 290 ? 17.149 12.520 -16.629 1.00 88.50 290 TRP A CA 1
ATOM 2249 C C . TRP A 1 290 ? 15.669 12.714 -16.927 1.00 88.50 290 TRP A C 1
ATOM 2251 O O . TRP A 1 290 ? 15.217 12.446 -18.040 1.00 88.50 290 TRP A O 1
ATOM 2261 N N . TYR A 1 291 ? 14.949 13.246 -15.944 1.00 90.06 291 TYR A N 1
ATOM 2262 C CA . TYR A 1 291 ? 13.538 13.588 -16.051 1.00 90.06 291 TYR A CA 1
ATOM 2263 C C . TYR A 1 291 ? 13.329 15.081 -15.828 1.00 90.06 291 TYR 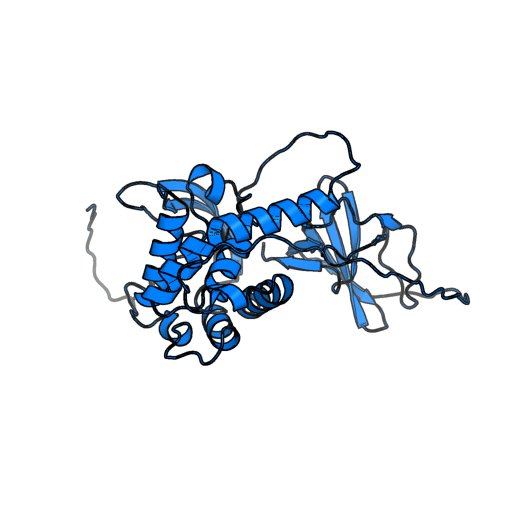A C 1
ATOM 2265 O O . TYR A 1 291 ? 13.867 15.641 -14.873 1.00 90.06 291 TYR A O 1
ATOM 2273 N N . GLU A 1 292 ? 12.541 15.719 -16.690 1.00 91.44 292 GLU A N 1
ATOM 2274 C CA . GLU A 1 292 ? 11.985 17.044 -16.420 1.00 91.44 292 GLU A CA 1
ATOM 2275 C C . GLU A 1 292 ? 10.760 16.871 -15.533 1.00 91.44 292 GLU A C 1
ATOM 2277 O O . GLU A 1 292 ? 9.810 16.195 -15.925 1.00 91.44 292 GLU A O 1
ATOM 2282 N N . ILE A 1 293 ? 10.794 17.470 -14.347 1.00 90.38 293 ILE A N 1
ATOM 2283 C CA . ILE A 1 293 ? 9.745 17.368 -13.344 1.00 90.38 293 ILE A CA 1
ATOM 2284 C C . ILE A 1 293 ? 9.126 18.728 -13.021 1.00 90.38 293 ILE A C 1
ATOM 2286 O O . ILE A 1 293 ? 9.784 19.768 -13.131 1.00 90.38 293 ILE A O 1
ATOM 2290 N N . SER A 1 294 ? 7.875 18.724 -12.567 1.00 88.94 294 SER A N 1
ATOM 2291 C CA . SER A 1 294 ? 7.224 19.894 -11.985 1.00 88.94 294 SER A CA 1
ATOM 2292 C C . SER A 1 294 ? 6.429 19.567 -10.728 1.00 88.94 294 SER A C 1
ATOM 2294 O O . SER A 1 294 ? 5.766 18.534 -10.678 1.00 88.94 294 SER A O 1
ATOM 2296 N N . ASP A 1 295 ? 6.410 20.498 -9.781 1.00 84.12 295 ASP A N 1
ATOM 2297 C CA . ASP A 1 295 ? 5.498 20.504 -8.636 1.00 84.12 295 ASP A CA 1
ATOM 2298 C C . ASP A 1 295 ? 5.165 21.956 -8.246 1.00 84.12 295 ASP A C 1
ATOM 2300 O O . ASP A 1 295 ? 6.065 22.789 -8.125 1.00 84.12 295 ASP A O 1
ATOM 2304 N N . ASN A 1 296 ? 3.878 22.286 -8.093 1.00 70.12 296 ASN A N 1
ATOM 2305 C CA . ASN A 1 296 ? 3.388 23.610 -7.668 1.00 70.12 296 ASN A CA 1
ATOM 2306 C C . ASN A 1 296 ? 4.028 24.814 -8.402 1.00 70.12 296 ASN A C 1
ATOM 2308 O O . ASN A 1 296 ? 4.509 25.760 -7.780 1.00 70.12 296 ASN A O 1
ATOM 2312 N N . GLY A 1 297 ? 4.095 24.763 -9.738 1.00 71.69 297 GLY A N 1
ATOM 2313 C CA . GLY A 1 297 ? 4.685 25.823 -10.572 1.00 71.69 297 GLY A CA 1
ATOM 2314 C C . GLY A 1 297 ? 6.220 25.841 -10.606 1.00 71.69 297 GLY A C 1
ATOM 2315 O O . GLY A 1 297 ? 6.813 26.531 -11.434 1.00 71.69 297 GLY A O 1
ATOM 2316 N N . ASN A 1 298 ? 6.887 25.040 -9.771 1.00 79.06 298 ASN A N 1
ATOM 2317 C CA . ASN A 1 298 ? 8.326 24.841 -9.837 1.00 79.06 298 ASN A CA 1
ATOM 2318 C C . ASN A 1 298 ? 8.656 23.761 -10.861 1.00 79.06 298 ASN A C 1
ATOM 2320 O O . ASN A 1 298 ? 8.148 22.650 -10.770 1.00 79.06 298 ASN A O 1
ATOM 2324 N N . THR A 1 299 ? 9.578 24.047 -11.777 1.00 86.38 299 THR A N 1
ATOM 2325 C CA . THR A 1 299 ? 10.086 23.070 -12.751 1.00 86.38 299 THR A CA 1
ATOM 2326 C C . THR A 1 299 ? 11.582 22.826 -12.578 1.00 86.38 299 THR A C 1
ATOM 2328 O O . THR A 1 299 ? 12.295 23.635 -11.961 1.00 86.38 299 THR A O 1
ATOM 2331 N N . GLY A 1 300 ? 12.064 21.703 -13.103 1.00 90.50 300 GLY A N 1
ATOM 2332 C CA . GLY A 1 300 ? 13.487 21.444 -13.295 1.00 90.50 300 GLY A CA 1
ATOM 2333 C C . GLY A 1 300 ? 13.792 19.988 -13.621 1.00 90.50 300 GLY A C 1
ATOM 2334 O O . GLY A 1 300 ? 12.901 19.161 -13.735 1.00 90.50 300 GLY A O 1
ATOM 2335 N N . TRP A 1 301 ? 15.070 19.678 -13.787 1.00 91.44 301 TRP A N 1
ATOM 2336 C CA . TRP A 1 301 ? 15.563 18.370 -14.190 1.00 91.44 301 TRP A CA 1
ATOM 2337 C C . TRP A 1 301 ? 16.153 17.616 -13.002 1.00 91.44 301 TRP A C 1
ATOM 2339 O O . TRP A 1 301 ? 16.861 18.203 -12.179 1.00 91.44 301 TRP A O 1
ATOM 2349 N N . ILE A 1 302 ? 15.896 16.312 -12.934 1.00 90.12 302 ILE A N 1
ATOM 2350 C CA . ILE A 1 302 ? 16.404 15.409 -11.898 1.00 90.12 302 ILE A CA 1
ATOM 2351 C C . ILE A 1 302 ? 16.958 14.124 -12.522 1.00 90.12 302 ILE A C 1
ATOM 2353 O O . ILE A 1 302 ? 16.471 13.672 -13.560 1.00 90.12 302 ILE A O 1
ATOM 2357 N N . LYS A 1 303 ? 17.989 13.527 -11.910 1.00 88.50 303 LYS A N 1
ATOM 2358 C CA . LYS A 1 303 ? 18.492 12.212 -12.332 1.00 88.50 303 LYS A CA 1
ATOM 2359 C C . LYS A 1 303 ? 17.437 11.148 -12.058 1.00 88.50 303 LYS A C 1
ATOM 2361 O O . LYS A 1 303 ? 16.804 11.160 -11.005 1.00 88.50 303 LYS A O 1
ATOM 2366 N N . ALA A 1 304 ? 17.323 10.165 -12.946 1.00 81.00 304 ALA A N 1
ATOM 2367 C CA . ALA A 1 304 ? 16.466 9.001 -12.720 1.00 81.00 304 ALA A CA 1
ATOM 2368 C C . ALA A 1 304 ? 16.794 8.270 -11.403 1.00 81.00 304 ALA A C 1
ATOM 2370 O O . ALA A 1 304 ? 15.901 7.773 -10.724 1.00 81.00 304 ALA A O 1
ATOM 2371 N N . SER A 1 305 ? 18.067 8.262 -10.991 1.00 79.12 305 SER A N 1
ATOM 2372 C CA . SER A 1 305 ? 18.511 7.677 -9.719 1.00 79.12 305 SER A CA 1
ATOM 2373 C C . SER A 1 305 ? 17.920 8.352 -8.482 1.00 79.12 305 SER A C 1
ATOM 2375 O O . SER A 1 305 ? 17.888 7.722 -7.428 1.00 79.12 305 SER A O 1
ATOM 2377 N N . ASP A 1 306 ? 17.432 9.586 -8.609 1.00 83.12 306 ASP A N 1
ATOM 2378 C CA . ASP A 1 306 ? 16.952 10.433 -7.514 1.00 83.12 306 ASP A CA 1
ATOM 2379 C C . ASP A 1 306 ? 15.424 10.608 -7.555 1.00 83.12 306 ASP A C 1
ATOM 2381 O O . ASP A 1 306 ? 14.858 11.409 -6.812 1.00 83.12 306 ASP A O 1
ATOM 2385 N N . LEU A 1 307 ? 14.742 9.820 -8.392 1.00 78.88 307 LEU A N 1
ATOM 2386 C CA . LEU A 1 307 ? 13.297 9.850 -8.581 1.00 78.88 307 LEU A CA 1
ATOM 2387 C C . LEU A 1 307 ? 12.721 8.426 -8.515 1.00 78.88 307 LEU A C 1
ATOM 2389 O O . LEU A 1 307 ? 13.219 7.517 -9.174 1.00 78.88 307 LEU A O 1
ATOM 2393 N N . TYR A 1 308 ? 11.683 8.208 -7.710 1.00 67.12 308 TYR A N 1
ATOM 2394 C CA . TYR A 1 308 ? 10.821 7.031 -7.832 1.00 67.12 308 TYR A CA 1
ATOM 2395 C C . TYR A 1 308 ? 9.756 7.349 -8.868 1.00 67.12 308 TYR A C 1
ATOM 2397 O O . TYR A 1 308 ? 8.987 8.273 -8.647 1.00 67.12 308 TYR A O 1
ATOM 2405 N N . ILE A 1 309 ? 9.678 6.628 -9.981 1.00 72.12 309 ILE A N 1
ATOM 2406 C CA . ILE A 1 309 ? 8.589 6.839 -10.941 1.00 72.12 309 ILE A CA 1
ATOM 2407 C C . ILE A 1 309 ? 7.348 6.142 -10.390 1.00 72.12 309 ILE A C 1
ATOM 2409 O O . ILE A 1 309 ? 7.361 4.944 -10.114 1.00 72.12 309 ILE A O 1
ATOM 2413 N N . THR A 1 310 ? 6.282 6.906 -10.198 1.00 53.41 310 THR A N 1
ATOM 2414 C CA . THR A 1 310 ? 4.966 6.413 -9.803 1.00 53.41 310 THR A CA 1
ATOM 2415 C C . THR A 1 310 ? 4.055 6.465 -11.023 1.00 53.41 310 THR A C 1
ATOM 2417 O O . THR A 1 310 ? 4.179 7.343 -11.878 1.00 53.41 310 THR A O 1
ATOM 2420 N N . LYS A 1 311 ? 3.153 5.493 -11.169 1.00 44.84 311 LYS A N 1
ATOM 2421 C CA . LYS A 1 311 ? 2.220 5.537 -12.299 1.00 44.84 311 LYS A CA 1
ATOM 2422 C C . LYS A 1 311 ? 1.253 6.726 -12.166 1.00 44.84 311 LYS A C 1
ATOM 2424 O O . LYS A 1 311 ? 1.000 7.227 -11.064 1.00 44.84 311 LYS A O 1
ATOM 2429 N N . ASN A 1 312 ? 0.748 7.168 -13.322 1.00 39.09 312 ASN A N 1
ATOM 2430 C CA . ASN A 1 312 ? -0.261 8.217 -13.454 1.00 39.09 312 ASN A CA 1
ATOM 2431 C C . ASN A 1 312 ? -1.502 7.961 -12.618 1.00 39.09 312 ASN A C 1
ATOM 2433 O O . ASN A 1 312 ? -2.147 6.910 -12.775 1.00 39.09 312 ASN A O 1
#

pLDDT: mean 70.94, std 23.97, range [22.11, 98.56]

Sequence (312 aa):
MCNSLLPRDGGYVLKHKRLVQICAALVFGFVGAGSFFNQTARADSEQEAFISKLSRPVQEVTQKDQLYGSVMMAQAILESSWGSSQLSKEANNYFGIKGDYKGQSVTMRTAEYDSDGNKYYVNAKFKKYPSAEASIKDNARILRGGTSWDNAYYSGAWKENAQSYTDAAATLANRYATNSEYGNNIGHVIRTYHLTKLDQKVTPAKQVDTEKTVTNKQPVKTTRPKTKPTKSTATKFMEAFGIVKAQASRIYTKMPDSTQHQGASKSAAAFINHRVTIHKQATTTTGTVWYEISDNGNTGWIKASDLYITKN

InterPro domains:
  IPR002901 Mannosyl-glycoprotein endo-beta-N-acetylglucosamidase-like domain [PF01832] (58-195)
  IPR002901 Mannosyl-glycoprotein endo-beta-N-acetylglucosamidase-like domain [SM00047] (39-199)
  IPR025987 GW domain [PF13457] (243-307)
  IPR038200 GW domain superfamily [G3DSA:2.30.30.170] (230-311)
  IPR051056 Glycosyl Hydrolase Family 73 [PTHR33308] (43-303)

Foldseek 3Di:
DDDDDDDDDDDDDPPDPPAQPLALFAADDDDDDDDDDPVPVVVVVLLVVLCVVCLVLLLVQCVVLQFQSLLLSLQLCRSCVSCVHPCCVQAVQSGSGFDEDVNDWDWDKGWDADPVRDIDIDTTTHYRDPHVSRNSNVVSCCLQQPDPVDRCLLVQRGNVNDVDNLSSLCSCCVRVDVHVCRSVSSVVSCVVVVSSVSRDHDDPDDDDDDDDDDDDDDDDDDDDDDDDDDDDWDKDFDWWKWAFAPPFFWFAADDAELVRPRHDIDGCVVRHRHIWIWTMWIAYPVGWIKTWTDDPPDIGIDTPVRIGIDGD

Radius of gyration: 22.8 Å; chains: 1; bounding box: 73×50×58 Å